Protein AF-A0A2R6NBA4-F1 (afdb_monomer)

Sequence (310 aa):
MGAVTQHDRGIEGDAGATDDGANPGVALDGVSVTFGGVTALDDVSIAVENGEFFTLVGPSGCGKTTTLRAIAGFETPAAGHVRIGGQRVDGVPPEERDVGIVFQNYALFPHMSVRENVAYGLRFRDPPGDATTEERVDELLSLVDMAGMGERTITLNGFSKAYAMTGWRLGYFAGPAELIEEAGKVHGHSVSCAVNFVQHAGVEALRNTDEAVAEMAAAFEQRRDMLIEELADRGVEVPAPEGAFYLMLPVAEDDQAWCETAIGEAHVATVPGSAFGTPGYARVSYANSTERLREALDRLDEHGLLDASA

Secondary structure (DSSP, 8-state):
--------------------S---SEEEEEEEEEETTEEEEEEEEEEE-TT-------STTSSHHHHHHHHHTSS--SEEEEEETTEE-TT--GGGTT-----SS----TTS-HHHHHHGGGGTSPPSTT--HHHHHHHHHHHTT-TT-TT---EEEESTTTTS-GGG--EEEE--HHHHHHHHHHHHHHSPPPPHHHHHHHHHHHHH-HHHHHHHHHHHHHHHHHHHHHHHHTT---PPPSSTTEEEEE--S-HHHHHHHHHHTS----EEGGGGT-TTEEEEE--S-HHHHHHHHHHHHHTT-S-TT-

Solvent-accessible surface area (backbone atoms only — not comparable to full-atom values): 18779 Å² total; per-residue (Å²): 140,84,88,83,88,80,86,89,83,85,79,90,71,86,88,81,78,83,93,76,86,88,54,39,35,35,33,34,46,42,28,19,31,68,56,99,86,44,75,48,36,77,60,40,65,50,75,40,50,74,93,60,90,82,85,89,83,77,65,90,84,68,23,58,69,57,53,54,29,37,71,45,38,79,37,79,60,80,36,57,43,43,25,49,70,62,40,76,48,76,91,46,53,40,91,76,63,84,61,91,81,83,65,95,72,78,82,74,56,87,92,45,34,52,42,50,52,65,40,50,67,54,78,82,40,79,53,81,80,92,50,49,67,65,58,50,39,51,51,54,29,45,74,70,78,38,62,92,42,37,69,70,35,78,49,76,53,60,39,36,71,72,69,69,34,58,90,61,67,51,65,52,73,48,57,44,68,71,57,53,53,54,49,47,58,53,40,70,75,73,48,82,74,75,56,70,72,49,52,53,50,50,55,48,51,77,75,75,32,68,68,60,36,50,54,50,51,52,54,45,49,55,47,49,53,49,50,52,50,58,33,44,78,62,72,36,81,62,78,82,67,94,57,88,56,55,44,62,43,75,48,43,77,57,17,57,62,49,34,50,45,32,38,72,72,43,66,37,86,55,41,37,16,58,84,74,77,42,66,23,16,32,42,39,73,58,86,65,56,71,68,60,51,50,53,44,52,52,31,32,49,77,67,59,68,50,53,93,83,106

pLDDT: mean 85.8, std 16.42, range [24.28, 98.06]

Structure (mmCIF, N/CA/C/O backbone):
data_AF-A0A2R6NBA4-F1
#
_entry.id   AF-A0A2R6NBA4-F1
#
loop_
_atom_site.group_PDB
_atom_site.id
_atom_site.type_symbol
_atom_site.label_atom_id
_atom_site.label_alt_id
_atom_site.label_comp_id
_atom_site.label_asym_id
_atom_site.label_entity_id
_atom_site.label_seq_id
_atom_site.pdbx_PDB_ins_code
_atom_site.Cartn_x
_atom_site.Cartn_y
_atom_site.Cartn_z
_atom_site.occupancy
_atom_site.B_iso_or_equiv
_atom_site.auth_seq_id
_atom_site.auth_comp_id
_atom_site.auth_asym_id
_atom_site.auth_atom_id
_atom_site.pdbx_PDB_model_num
ATOM 1 N N . MET A 1 1 ? -24.690 30.738 -18.322 1.00 31.44 1 MET A N 1
ATOM 2 C CA . MET A 1 1 ? -24.827 31.509 -19.576 1.00 31.44 1 MET A CA 1
ATOM 3 C C . MET A 1 1 ? -23.495 32.194 -19.835 1.00 31.44 1 MET A C 1
ATOM 5 O O . MET A 1 1 ? -23.065 32.960 -18.984 1.00 31.44 1 MET A O 1
ATOM 9 N N . GLY A 1 2 ? -22.821 31.833 -20.930 1.00 24.28 2 GLY A N 1
ATOM 10 C CA . GLY A 1 2 ? -21.480 32.311 -21.286 1.00 24.28 2 GLY A CA 1
ATOM 11 C C . GLY A 1 2 ? -20.549 31.158 -21.662 1.00 24.28 2 GLY A C 1
ATOM 12 O O . GLY A 1 2 ? -19.718 30.765 -20.852 1.00 24.28 2 GLY A O 1
ATOM 13 N N . ALA A 1 3 ? -20.729 30.592 -22.858 1.00 25.19 3 ALA A N 1
ATOM 14 C CA . ALA A 1 3 ? -19.752 29.698 -23.474 1.00 25.19 3 ALA A CA 1
ATOM 15 C C . ALA A 1 3 ? -18.734 30.561 -24.229 1.00 25.19 3 ALA A C 1
ATOM 17 O O . ALA A 1 3 ? -19.119 31.398 -25.046 1.00 25.19 3 ALA A O 1
ATOM 18 N N . VAL A 1 4 ? -17.451 30.390 -23.917 1.00 26.03 4 VAL A N 1
ATOM 19 C CA . VAL A 1 4 ? -16.339 30.966 -24.675 1.00 26.03 4 VAL A CA 1
ATOM 20 C C . VAL A 1 4 ? -15.747 29.826 -25.490 1.00 26.03 4 VAL A C 1
ATOM 22 O O . VAL A 1 4 ? -15.100 28.942 -24.939 1.00 26.03 4 VAL A O 1
ATOM 25 N N . THR A 1 5 ? -16.003 29.826 -26.793 1.00 30.03 5 THR A N 1
ATOM 26 C CA . THR A 1 5 ? -15.318 28.973 -27.764 1.00 30.03 5 THR A CA 1
ATOM 27 C C . THR A 1 5 ? -13.992 29.634 -28.118 1.00 30.03 5 THR A C 1
ATOM 29 O O . THR A 1 5 ? -13.965 30.709 -28.716 1.00 30.03 5 THR A O 1
ATOM 32 N N . GLN A 1 6 ? -12.881 29.010 -27.729 1.00 26.89 6 GLN A N 1
ATOM 33 C CA . GLN A 1 6 ? -11.553 29.400 -28.186 1.00 26.89 6 GLN A CA 1
ATOM 34 C C . GLN A 1 6 ? -11.040 28.326 -29.146 1.00 26.89 6 GLN A C 1
ATOM 36 O O . GLN A 1 6 ? -10.860 27.175 -28.762 1.00 26.89 6 GLN A O 1
ATOM 41 N N . HIS A 1 7 ? -10.855 28.717 -30.406 1.00 32.03 7 HIS A N 1
ATOM 42 C CA . HIS A 1 7 ? -10.217 27.899 -31.428 1.00 32.03 7 HIS A CA 1
ATOM 43 C C . HIS A 1 7 ? -8.688 27.910 -31.269 1.00 32.03 7 HIS A C 1
ATOM 45 O O . HIS A 1 7 ? -8.092 28.954 -30.997 1.00 32.03 7 HIS A O 1
ATOM 51 N N . ASP A 1 8 ? -8.120 26.746 -31.595 1.00 30.53 8 ASP A N 1
ATOM 52 C CA . ASP A 1 8 ? -6.856 26.520 -32.309 1.00 30.53 8 ASP A CA 1
ATOM 53 C C . ASP A 1 8 ? -5.609 26.124 -31.493 1.00 30.53 8 ASP A C 1
ATOM 55 O O . ASP A 1 8 ? -4.899 26.963 -30.935 1.00 30.53 8 ASP A O 1
ATOM 59 N N . ARG A 1 9 ? -5.334 24.809 -31.488 1.00 29.62 9 ARG A N 1
ATOM 60 C CA . ARG A 1 9 ? -4.046 24.177 -31.840 1.00 29.62 9 ARG A CA 1
ATOM 61 C C . ARG A 1 9 ? -4.309 22.696 -32.137 1.00 29.62 9 ARG A C 1
ATOM 63 O O . ARG A 1 9 ? -4.591 21.920 -31.228 1.00 29.62 9 ARG A O 1
ATOM 70 N N . GLY A 1 10 ? -4.294 22.354 -33.423 1.00 24.53 10 GLY A N 1
ATOM 71 C CA . GLY A 1 10 ? -4.659 21.041 -33.947 1.00 24.53 10 GLY A CA 1
ATOM 72 C C . GLY A 1 10 ? -3.699 19.914 -33.564 1.00 24.53 10 GLY A C 1
ATOM 73 O O . GLY A 1 10 ? -2.482 20.055 -33.651 1.00 24.53 10 GLY A O 1
ATOM 74 N N . ILE A 1 11 ? -4.286 18.776 -33.196 1.00 29.62 11 ILE A N 1
ATOM 75 C CA . ILE A 1 11 ? -3.762 17.453 -33.532 1.00 29.62 11 ILE A CA 1
ATOM 76 C C . ILE A 1 11 ? -4.460 17.115 -34.854 1.00 29.62 11 ILE A C 1
ATOM 78 O O . ILE A 1 11 ? -5.682 16.974 -34.877 1.00 29.62 11 ILE A O 1
ATOM 82 N N . GLU A 1 12 ? -3.725 17.104 -35.966 1.00 31.27 12 GLU A N 1
ATOM 83 C CA . GLU A 1 12 ? -4.278 16.756 -37.280 1.00 31.27 12 GLU A CA 1
ATOM 84 C C . GLU A 1 12 ? -4.618 15.258 -37.298 1.00 31.27 12 GLU A C 1
ATOM 86 O O . GLU A 1 12 ? -3.746 14.407 -37.455 1.00 31.27 12 GLU A O 1
ATOM 91 N N . GLY A 1 13 ? -5.894 14.938 -37.073 1.00 30.20 13 GLY A N 1
ATOM 92 C CA . GLY A 1 13 ? -6.457 13.611 -37.295 1.00 30.20 13 GLY A CA 1
ATOM 93 C C . GLY A 1 13 ? -6.846 13.437 -38.762 1.00 30.20 13 GLY A C 1
ATOM 94 O O . GLY A 1 13 ? -7.495 14.307 -39.341 1.00 30.20 13 GLY A O 1
ATOM 95 N N . ASP A 1 14 ? -6.427 12.314 -39.339 1.00 31.05 14 ASP A N 1
ATOM 96 C CA . ASP A 1 14 ? -6.707 11.877 -40.706 1.00 31.05 14 ASP A CA 1
ATOM 97 C C . ASP A 1 14 ? -8.212 11.956 -41.036 1.00 31.05 14 ASP A C 1
ATOM 99 O O . ASP A 1 14 ? -9.057 11.318 -40.402 1.00 31.05 14 ASP A O 1
ATOM 103 N N . ALA A 1 15 ? -8.552 12.801 -42.011 1.00 36.09 15 ALA A N 1
ATOM 104 C CA . ALA A 1 15 ? -9.918 13.075 -42.431 1.00 36.09 15 ALA A CA 1
ATOM 105 C C . ALA A 1 15 ? -10.351 12.051 -43.486 1.00 36.09 15 ALA A C 1
ATOM 107 O O . ALA A 1 15 ? -10.131 12.232 -44.685 1.00 36.09 15 ALA A O 1
ATOM 108 N N . GLY A 1 16 ? -11.009 10.989 -43.027 1.00 32.88 16 GLY A N 1
ATOM 109 C CA . GLY A 1 16 ? -11.505 9.922 -43.888 1.00 32.88 16 GLY A CA 1
ATOM 110 C C . GLY A 1 16 ? -12.764 9.236 -43.369 1.00 32.88 16 GLY A C 1
ATOM 111 O O . GLY A 1 16 ? -12.764 8.020 -43.231 1.00 32.88 16 GLY A O 1
ATOM 112 N N . ALA A 1 17 ? -13.847 9.972 -43.106 1.00 35.25 17 ALA A N 1
ATOM 113 C CA . ALA A 1 17 ? -15.188 9.383 -43.056 1.00 35.25 17 ALA A CA 1
ATOM 114 C C . ALA A 1 17 ? -16.258 10.430 -43.386 1.00 35.25 17 ALA A C 1
ATOM 116 O O . ALA A 1 17 ? -16.316 11.507 -42.799 1.00 35.25 17 ALA A O 1
ATOM 117 N N . THR A 1 18 ? -17.066 10.107 -44.386 1.00 37.03 18 THR A N 1
ATOM 118 C CA . THR A 1 18 ? -18.155 10.911 -44.933 1.00 37.03 18 THR A CA 1
ATOM 119 C C . THR A 1 18 ? -19.326 11.041 -43.961 1.00 37.03 18 THR A C 1
ATOM 121 O O . THR A 1 18 ? -19.739 10.063 -43.346 1.00 37.03 18 THR A O 1
ATOM 124 N N . ASP A 1 19 ? -19.856 12.261 -43.893 1.00 52.19 19 ASP A N 1
ATOM 125 C CA . ASP A 1 19 ? -21.110 12.676 -43.262 1.00 52.19 19 ASP A CA 1
ATOM 126 C C . ASP A 1 19 ? -22.309 11.852 -43.763 1.00 52.19 19 ASP A C 1
ATOM 128 O O . ASP A 1 19 ? -22.684 11.947 -44.931 1.00 52.19 19 ASP A O 1
ATOM 132 N N . ASP A 1 20 ? -22.902 11.065 -42.862 1.00 41.09 20 ASP A N 1
ATOM 133 C CA . ASP A 1 20 ? -24.225 10.458 -43.004 1.00 41.09 20 ASP A CA 1
ATOM 134 C C . ASP A 1 20 ? -25.020 10.711 -41.704 1.00 41.09 20 ASP A C 1
ATOM 136 O O . ASP A 1 20 ? -24.877 10.005 -40.709 1.00 41.09 20 ASP A O 1
ATOM 140 N N . GLY A 1 21 ? -25.891 11.725 -41.697 1.00 47.47 21 GLY A N 1
ATOM 141 C CA . GLY A 1 21 ? -27.127 11.700 -40.900 1.00 47.47 21 GLY A CA 1
ATOM 142 C C . GLY A 1 21 ? -27.005 11.641 -39.368 1.00 47.47 21 GLY A C 1
ATOM 143 O O . GLY A 1 21 ? -27.691 10.842 -38.738 1.00 47.47 21 GLY A O 1
ATOM 144 N N . ALA A 1 22 ? -26.186 12.527 -38.795 1.00 62.50 22 ALA A N 1
ATOM 145 C CA . ALA A 1 22 ? -26.391 13.277 -37.543 1.00 62.50 22 ALA A CA 1
ATOM 146 C C . ALA A 1 22 ? -27.040 12.560 -36.337 1.00 62.50 22 ALA A C 1
ATOM 148 O O . ALA A 1 22 ? -28.137 12.919 -35.905 1.00 62.50 22 ALA A O 1
ATOM 149 N N . ASN A 1 23 ? -26.327 11.614 -35.723 1.00 69.94 23 ASN A N 1
ATOM 150 C CA . ASN A 1 23 ? -26.511 11.355 -34.295 1.00 69.94 23 ASN A CA 1
ATOM 151 C C . ASN A 1 23 ? -25.314 11.929 -33.525 1.00 69.94 23 ASN A C 1
ATOM 153 O O . ASN A 1 23 ? -24.175 11.672 -33.934 1.00 69.94 23 ASN A O 1
ATOM 157 N N . PRO A 1 24 ? -25.545 12.655 -32.416 1.00 80.56 24 PRO A N 1
ATOM 158 C CA . PRO A 1 24 ? -24.459 13.133 -31.572 1.00 80.56 24 PRO A CA 1
ATOM 159 C C . PRO A 1 24 ? -23.635 11.947 -31.061 1.00 80.56 24 PRO A C 1
ATOM 161 O O . PRO A 1 24 ? -24.166 10.853 -30.823 1.00 80.56 24 PRO A O 1
ATOM 164 N N . GLY A 1 25 ? -22.332 12.171 -30.887 1.00 88.81 25 GLY A N 1
ATOM 165 C CA . GLY A 1 25 ? -21.412 11.169 -30.352 1.00 88.81 25 GLY A CA 1
ATOM 166 C C . GLY A 1 25 ? -21.836 10.711 -28.957 1.00 88.81 25 GLY A C 1
ATOM 167 O O . GLY A 1 25 ? -21.819 9.515 -28.673 1.00 88.81 25 GLY A O 1
ATOM 168 N N . VAL A 1 26 ? -22.318 11.638 -28.122 1.00 93.12 26 VAL A N 1
ATOM 169 C CA . VAL A 1 26 ? -22.944 11.346 -26.824 1.00 93.12 26 VAL A CA 1
ATOM 170 C C . VAL A 1 26 ? -24.196 12.201 -26.645 1.00 93.12 26 VAL A C 1
ATOM 172 O O . VAL A 1 26 ? -24.161 13.404 -26.890 1.00 93.12 26 VAL A O 1
ATOM 175 N N . ALA A 1 27 ? -25.292 11.614 -26.163 1.00 94.19 27 ALA A N 1
ATOM 176 C CA . ALA A 1 27 ? -26.470 12.363 -25.731 1.00 94.19 27 ALA A CA 1
ATOM 177 C C . ALA A 1 27 ? -27.044 11.857 -24.403 1.00 94.19 27 ALA A C 1
ATOM 179 O O . ALA A 1 27 ? -27.131 10.657 -24.148 1.00 94.19 27 ALA A O 1
ATOM 180 N N . LEU A 1 28 ? -27.458 12.801 -23.569 1.00 94.75 28 LEU A N 1
ATOM 181 C CA . LEU A 1 28 ? -28.281 12.609 -22.383 1.00 94.75 28 LEU A CA 1
ATOM 182 C C . LEU A 1 28 ? -29.678 13.133 -22.731 1.00 94.75 28 LEU A C 1
ATOM 184 O O . LEU A 1 28 ? -29.805 14.286 -23.136 1.00 94.75 28 LEU A O 1
ATOM 188 N N . ASP A 1 29 ? -30.702 12.298 -22.575 1.00 94.69 29 ASP A N 1
ATOM 189 C CA . ASP A 1 29 ? -32.108 12.628 -22.822 1.00 94.69 29 ASP A CA 1
ATOM 190 C C . ASP A 1 29 ? -32.863 12.615 -21.479 1.00 94.69 29 ASP A C 1
ATOM 192 O O . ASP A 1 29 ? -33.304 11.554 -21.031 1.00 94.69 29 ASP A O 1
ATOM 196 N N . GLY A 1 30 ? -32.991 13.772 -20.823 1.00 93.56 30 GLY A N 1
ATOM 197 C CA . GLY A 1 30 ? -33.745 13.945 -19.572 1.00 93.56 30 GLY A CA 1
ATOM 198 C C . GLY A 1 30 ? -33.235 13.109 -18.395 1.00 93.56 30 GLY A C 1
ATOM 199 O O . GLY A 1 30 ? -34.018 12.506 -17.662 1.00 93.56 30 GLY A O 1
ATOM 200 N N . VAL A 1 31 ? -31.912 12.999 -18.251 1.00 95.25 31 VAL A N 1
ATOM 201 C CA . VAL A 1 31 ? -31.279 12.095 -17.284 1.00 95.25 31 VAL A CA 1
ATOM 202 C C . VAL A 1 31 ? -31.351 12.640 -15.861 1.00 95.25 31 VAL A C 1
ATOM 204 O O . VAL A 1 31 ? -30.810 13.707 -15.562 1.00 95.25 31 VAL A O 1
ATOM 207 N N . SER A 1 32 ? -31.940 11.842 -14.968 1.00 94.38 32 SER A N 1
ATOM 208 C CA . SER A 1 32 ? -31.984 12.099 -13.526 1.00 94.38 32 SER A CA 1
ATOM 209 C C . SER A 1 32 ? -31.293 10.983 -12.747 1.00 94.38 32 SER A C 1
ATOM 211 O O . SER A 1 32 ? -31.511 9.801 -13.009 1.00 94.38 32 SER A O 1
ATOM 213 N N . VAL A 1 33 ? -30.479 11.347 -11.756 1.00 92.69 33 VAL A N 1
ATOM 214 C CA . VAL A 1 33 ? -29.734 10.414 -10.893 1.00 92.69 33 VAL A CA 1
ATOM 215 C C . VAL A 1 33 ? -29.920 10.829 -9.439 1.00 92.69 33 VAL A C 1
ATOM 217 O O . VAL A 1 33 ? -29.703 11.991 -9.088 1.00 92.69 33 VAL A O 1
ATOM 220 N N . THR A 1 34 ? -30.294 9.876 -8.585 1.00 90.06 34 THR A N 1
ATOM 221 C CA . THR A 1 34 ? -30.585 10.101 -7.162 1.00 90.06 34 THR A CA 1
ATOM 222 C C . THR A 1 34 ? -29.809 9.133 -6.276 1.00 90.06 34 THR A C 1
ATOM 224 O O . THR A 1 34 ? -29.820 7.932 -6.532 1.00 90.06 34 THR A O 1
ATOM 227 N N . PHE A 1 35 ? -29.232 9.629 -5.183 1.00 87.12 35 PHE A N 1
ATOM 228 C CA . PHE A 1 35 ? -28.526 8.835 -4.175 1.00 87.12 35 PHE A CA 1
ATOM 229 C C . PHE A 1 35 ? -29.190 9.011 -2.816 1.00 87.12 35 PHE A C 1
ATOM 231 O O . PHE A 1 35 ? -29.226 10.125 -2.301 1.00 87.12 35 PHE A O 1
ATOM 238 N N . GLY A 1 36 ? -29.733 7.941 -2.227 1.00 82.25 36 GLY A N 1
ATOM 239 C CA . GLY A 1 36 ? -30.298 7.999 -0.870 1.00 82.25 36 GLY A CA 1
ATOM 240 C C . GLY A 1 36 ? -31.337 9.115 -0.660 1.00 82.25 36 GLY A C 1
ATOM 241 O O . GLY A 1 36 ? -31.402 9.693 0.418 1.00 82.25 36 GLY A O 1
ATOM 242 N N . GLY A 1 37 ? -32.107 9.461 -1.700 1.00 81.12 37 GLY A N 1
ATOM 243 C CA . GLY A 1 37 ? -33.089 10.555 -1.677 1.00 81.12 37 GLY A CA 1
ATOM 244 C C . GLY A 1 37 ? -32.556 11.943 -2.064 1.00 81.12 37 GLY A C 1
ATOM 245 O O . GLY A 1 37 ? -33.346 12.875 -2.182 1.00 81.12 37 GLY A O 1
ATOM 246 N N . VAL A 1 38 ? -31.253 12.096 -2.309 1.00 85.62 38 VAL A N 1
ATOM 247 C CA . VAL A 1 38 ? -30.643 13.331 -2.826 1.00 85.62 38 VAL A CA 1
ATOM 248 C C . VAL A 1 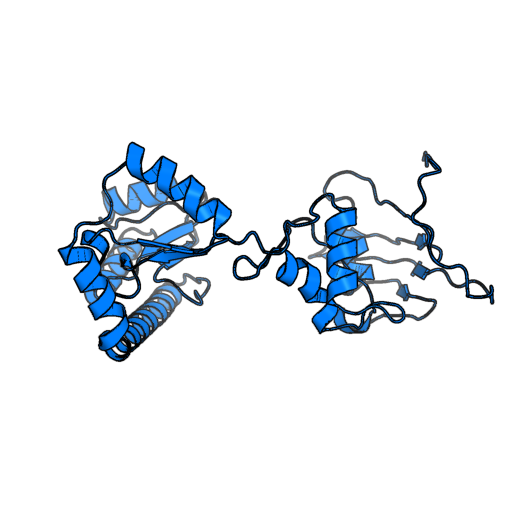38 ? -30.551 13.264 -4.348 1.00 85.62 38 VAL A C 1
ATOM 250 O O . VAL A 1 38 ? -29.915 12.365 -4.897 1.00 85.62 38 VAL A O 1
ATOM 253 N N . THR A 1 39 ? -31.150 14.231 -5.040 1.00 88.81 39 THR A N 1
ATOM 254 C CA . THR A 1 39 ? -31.053 14.355 -6.501 1.00 88.81 39 THR A CA 1
ATOM 255 C C . THR A 1 39 ? -29.715 14.975 -6.896 1.00 88.81 39 THR A C 1
ATOM 257 O O . THR A 1 39 ? -29.460 16.144 -6.619 1.00 88.81 39 THR A O 1
ATOM 260 N N . ALA A 1 40 ? -28.854 14.184 -7.535 1.00 89.56 40 ALA A N 1
ATOM 261 C CA . ALA A 1 40 ? -27.546 14.619 -8.023 1.00 89.56 40 ALA A CA 1
ATOM 262 C C . ALA A 1 40 ? -27.589 15.127 -9.471 1.00 89.56 40 ALA A C 1
ATOM 264 O O . ALA A 1 40 ? -26.811 16.012 -9.821 1.00 89.56 40 ALA A O 1
ATOM 265 N N . LEU A 1 41 ? -28.493 14.584 -10.293 1.00 92.19 41 LEU A N 1
ATOM 266 C CA . LEU A 1 41 ? -28.860 15.103 -11.614 1.00 92.19 41 LEU A CA 1
ATOM 267 C C . LEU A 1 41 ? -30.382 15.166 -11.706 1.00 92.19 41 LEU A C 1
ATOM 269 O O . LEU A 1 41 ? -31.043 14.209 -11.303 1.00 92.19 41 LEU A O 1
ATOM 273 N N . ASP A 1 42 ? -30.909 16.263 -12.242 1.00 93.25 42 ASP A N 1
ATOM 274 C CA . ASP A 1 42 ? -32.343 16.497 -12.415 1.00 93.25 42 ASP A CA 1
ATOM 275 C C . ASP A 1 42 ? -32.618 16.918 -13.863 1.00 93.25 42 ASP A C 1
ATOM 277 O O . ASP A 1 42 ? -32.210 18.005 -14.271 1.00 93.25 42 ASP A O 1
ATOM 281 N N . ASP A 1 43 ? -33.243 16.027 -14.637 1.00 94.31 43 ASP A N 1
ATOM 282 C CA . ASP A 1 43 ? -33.691 16.240 -16.022 1.00 94.31 43 ASP A CA 1
ATOM 283 C C . ASP A 1 43 ? -32.608 16.823 -16.951 1.00 94.31 43 ASP A C 1
ATOM 285 O O . ASP A 1 43 ? -32.798 17.799 -17.683 1.00 94.31 43 ASP A O 1
ATOM 289 N N . 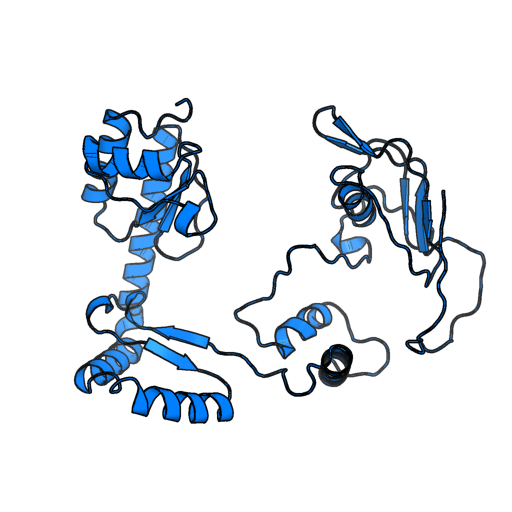VAL A 1 44 ? -31.410 16.237 -16.911 1.00 93.50 44 VAL A N 1
ATOM 290 C CA . VAL A 1 44 ? -30.265 16.738 -17.676 1.00 93.50 44 VAL A CA 1
ATOM 291 C C . VAL A 1 44 ? -30.338 16.250 -19.118 1.00 93.50 44 VAL A C 1
ATOM 293 O O . VAL A 1 44 ? -30.234 15.052 -19.380 1.00 93.50 44 VAL A O 1
ATOM 296 N N . SER A 1 45 ? -30.445 17.197 -20.054 1.00 94.12 45 SER A N 1
ATOM 297 C CA . SER A 1 45 ? -30.376 16.931 -21.493 1.00 94.12 45 SER A CA 1
ATOM 298 C C . SER A 1 45 ? -29.197 17.656 -22.141 1.00 94.12 45 SER A C 1
ATOM 300 O O . SER A 1 45 ? -29.109 18.882 -22.074 1.00 94.12 45 SER A O 1
ATOM 302 N N . ILE A 1 46 ? -28.276 16.905 -22.743 1.00 92.69 46 ILE A N 1
ATOM 303 C CA . ILE A 1 46 ? -27.047 17.418 -23.373 1.00 92.69 46 ILE A CA 1
ATOM 304 C C . ILE A 1 46 ? -26.761 16.567 -24.609 1.00 92.69 46 ILE A C 1
ATOM 306 O O . ILE A 1 46 ? -26.882 15.351 -24.536 1.00 92.69 46 ILE A O 1
ATOM 310 N N . ALA A 1 47 ? -26.336 17.185 -25.707 1.00 93.25 47 ALA A N 1
ATOM 311 C CA . ALA A 1 47 ? -25.796 16.496 -26.875 1.00 93.25 47 ALA A CA 1
ATOM 312 C C . ALA A 1 47 ? -24.373 17.002 -27.131 1.00 93.25 47 ALA A C 1
ATOM 314 O O . ALA A 1 47 ? -24.138 18.208 -27.069 1.00 93.25 47 ALA A O 1
ATOM 315 N N . VAL A 1 48 ? -23.447 16.074 -27.363 1.00 92.75 48 VAL A N 1
ATOM 316 C CA . VAL A 1 48 ? -22.050 16.331 -27.722 1.00 92.75 48 VAL A CA 1
ATOM 317 C C . VAL A 1 48 ? -21.805 15.685 -29.076 1.00 92.75 48 VAL A C 1
ATOM 319 O O . VAL A 1 48 ? -21.991 14.474 -29.235 1.00 92.75 48 VAL A O 1
ATOM 322 N N . GLU A 1 49 ? -21.422 16.493 -30.054 1.00 91.88 49 GLU A N 1
ATOM 323 C CA . GLU A 1 49 ? -21.206 16.049 -31.427 1.00 91.88 49 GLU A CA 1
ATOM 324 C C . GLU A 1 49 ? -19.924 15.214 -31.561 1.00 91.88 49 GLU A C 1
ATOM 326 O O . GLU A 1 49 ? -19.017 15.251 -30.725 1.00 91.88 49 GLU A O 1
ATOM 331 N N . ASN A 1 50 ? -19.831 14.425 -32.633 1.00 86.12 50 ASN A N 1
ATOM 332 C CA . ASN A 1 50 ? -18.623 13.642 -32.900 1.00 86.12 50 ASN A CA 1
ATOM 333 C C . ASN A 1 50 ? -17.407 14.564 -33.093 1.00 86.12 50 ASN A C 1
ATOM 335 O O . ASN A 1 50 ? -17.446 15.504 -33.884 1.00 86.12 50 ASN A O 1
ATOM 339 N N . GLY A 1 51 ? -16.323 14.282 -32.366 1.00 83.69 51 GLY A N 1
ATOM 340 C CA . GLY A 1 51 ? -15.104 15.098 -32.377 1.00 83.69 51 GLY A CA 1
ATOM 341 C C . GLY A 1 51 ? -15.203 16.414 -31.596 1.00 83.69 51 GLY A C 1
ATOM 342 O O . GLY A 1 51 ? -14.246 17.188 -31.594 1.00 83.69 51 GLY A O 1
ATOM 343 N N . GLU A 1 52 ? -16.323 16.684 -30.921 1.00 88.25 52 GLU A N 1
ATOM 344 C CA . GLU A 1 52 ? -16.485 17.893 -30.119 1.00 88.25 52 GLU A CA 1
ATOM 345 C C . GLU A 1 52 ? -15.713 17.800 -28.796 1.00 88.25 52 GLU A C 1
ATOM 347 O O . GLU A 1 52 ? -15.820 16.833 -28.037 1.00 88.25 52 GLU A O 1
ATOM 352 N N . PHE A 1 53 ? -14.959 18.855 -28.483 1.00 85.94 53 PHE A N 1
ATOM 353 C CA . PHE A 1 53 ? -14.365 19.033 -27.165 1.00 85.94 53 PHE A CA 1
ATOM 354 C C . PHE A 1 53 ? -15.338 19.788 -26.254 1.00 85.94 53 PHE A C 1
ATOM 356 O O . PHE A 1 53 ? -15.568 20.986 -26.427 1.00 85.94 53 PHE A O 1
ATOM 363 N N . PHE A 1 54 ? -15.880 19.097 -25.252 1.00 87.62 54 PHE A N 1
ATOM 364 C CA . PHE A 1 54 ? -16.881 19.637 -24.334 1.00 87.62 54 PHE A CA 1
ATOM 365 C C . PHE A 1 54 ? -16.376 19.646 -22.886 1.00 87.62 54 PHE A C 1
ATOM 367 O O . PHE A 1 54 ? -15.748 18.697 -22.423 1.00 87.62 54 PHE A O 1
ATOM 374 N N . THR A 1 55 ? -16.657 20.718 -22.137 1.00 87.00 55 THR A N 1
ATOM 375 C CA . THR A 1 55 ? -16.240 20.854 -20.729 1.00 87.00 55 THR A CA 1
ATOM 376 C C . THR A 1 55 ? -17.432 21.094 -19.804 1.00 87.00 55 THR A C 1
ATOM 378 O O . THR A 1 55 ? -18.216 22.018 -20.009 1.00 87.00 55 THR A O 1
ATOM 381 N N . LEU A 1 56 ? -17.517 20.320 -18.718 1.00 86.56 56 LEU A N 1
ATOM 382 C CA . LEU A 1 56 ? -18.466 20.538 -17.621 1.00 86.56 56 LEU A CA 1
ATOM 383 C C . LEU A 1 56 ? -17.815 21.363 -16.502 1.00 86.56 56 LEU A C 1
ATOM 385 O O . LEU A 1 56 ? -16.914 20.885 -15.812 1.00 86.56 56 LEU A O 1
ATOM 389 N N . VAL A 1 57 ? -18.299 22.587 -16.275 1.00 86.00 57 VAL A N 1
ATOM 390 C CA . VAL A 1 57 ? -17.790 23.494 -15.229 1.00 86.00 57 VAL A CA 1
ATOM 391 C C . VAL A 1 57 ? -18.883 23.805 -14.210 1.00 86.00 57 VAL A C 1
ATOM 393 O O . VAL A 1 57 ? -20.008 24.134 -14.569 1.00 86.00 57 VAL A O 1
ATOM 396 N N . GLY A 1 58 ? -18.542 23.750 -12.923 1.00 83.75 58 GLY A N 1
ATOM 397 C CA . GLY A 1 58 ? -19.429 24.176 -11.841 1.00 83.75 58 GLY A CA 1
ATOM 398 C C . GLY A 1 58 ? -18.861 23.870 -10.449 1.00 83.75 58 GLY A C 1
ATOM 399 O O . GLY A 1 58 ? -17.847 23.170 -10.355 1.00 83.75 58 GLY A O 1
ATOM 400 N N . PRO A 1 59 ? -19.492 24.364 -9.366 1.00 80.69 59 PRO A N 1
ATOM 401 C CA . PRO A 1 59 ? -19.058 24.139 -7.982 1.00 80.69 59 PRO A CA 1
ATOM 402 C C . PRO A 1 59 ? -18.975 22.654 -7.600 1.00 80.69 59 PRO A C 1
ATOM 404 O O . PRO A 1 59 ? -19.523 21.788 -8.286 1.00 80.69 59 PRO A O 1
ATOM 407 N N . SER A 1 60 ? -18.302 22.325 -6.495 1.00 79.94 60 SER A N 1
ATOM 408 C CA . SER A 1 60 ? -18.367 20.957 -5.960 1.00 79.94 60 SER A CA 1
ATOM 409 C C . SER A 1 60 ? -19.826 20.557 -5.691 1.00 79.94 60 SER A C 1
ATOM 411 O O . SER A 1 60 ? -20.635 21.397 -5.305 1.00 79.94 60 SER A O 1
ATOM 413 N N . GLY A 1 61 ? -20.177 19.299 -5.966 1.00 80.31 61 GLY A N 1
ATOM 414 C CA . GLY A 1 61 ? -21.544 18.788 -5.799 1.00 80.31 61 GLY A CA 1
ATOM 415 C C . GLY A 1 61 ? -22.538 19.124 -6.919 1.00 80.31 61 GLY A C 1
ATOM 416 O O . GLY A 1 61 ? -23.652 18.622 -6.891 1.00 80.31 61 GLY A O 1
ATOM 417 N N . CYS A 1 62 ? -22.166 19.891 -7.951 1.00 83.31 62 CYS A N 1
ATOM 418 C CA . CYS A 1 62 ? -23.093 20.261 -9.036 1.00 83.31 62 CYS A CA 1
ATOM 419 C C . CYS A 1 62 ? -23.345 19.156 -10.091 1.00 83.31 62 CYS A C 1
ATOM 421 O O . CYS A 1 62 ? -23.676 19.462 -11.233 1.00 83.31 62 CYS A O 1
ATOM 423 N N . GLY A 1 63 ? -23.089 17.888 -9.763 1.00 86.62 63 GLY A N 1
ATOM 424 C CA . GLY A 1 63 ? -23.399 16.753 -10.641 1.00 86.62 63 GLY A CA 1
ATOM 425 C C . GLY A 1 63 ? -22.359 16.385 -11.709 1.00 86.62 63 GLY A C 1
ATOM 426 O O . GLY A 1 63 ? -22.523 15.354 -12.336 1.00 86.62 63 GLY A O 1
ATOM 427 N N . LYS A 1 64 ? -21.247 17.119 -11.895 1.00 91.19 64 LYS A N 1
ATOM 428 C CA . LYS A 1 64 ? -20.241 16.832 -12.959 1.00 91.19 64 LYS A CA 1
ATOM 429 C C . LYS A 1 64 ? -19.774 15.374 -13.007 1.00 91.19 64 LYS A C 1
ATOM 431 O O . LYS A 1 64 ? -19.847 14.723 -14.043 1.00 91.19 64 LYS A O 1
ATOM 436 N N . THR A 1 65 ? -19.283 14.872 -11.873 1.00 88.00 65 THR A N 1
ATOM 437 C CA . THR A 1 65 ? -18.798 13.492 -11.758 1.00 88.00 65 THR A CA 1
ATOM 438 C C . THR A 1 65 ? -19.938 12.509 -11.985 1.00 88.00 65 THR A C 1
ATOM 440 O O . THR A 1 65 ? -19.749 11.511 -12.668 1.00 88.00 65 THR A O 1
ATOM 443 N N . THR A 1 66 ? -21.132 12.817 -11.477 1.00 90.50 66 THR A N 1
ATOM 444 C CA . THR A 1 66 ? -22.340 12.017 -11.694 1.00 90.50 66 THR A CA 1
ATOM 445 C C . THR A 1 66 ? -22.718 11.957 -13.173 1.00 90.50 66 THR A C 1
ATOM 447 O O . THR A 1 66 ? -23.025 10.879 -13.665 1.00 90.50 66 THR A O 1
ATOM 450 N N . THR A 1 67 ? -22.627 13.066 -13.914 1.00 91.19 67 THR A N 1
ATOM 451 C CA . THR A 1 67 ? -22.875 13.109 -15.363 1.00 91.19 67 THR A CA 1
ATOM 452 C C . THR A 1 67 ? -21.883 12.229 -16.114 1.00 91.19 67 THR A C 1
ATOM 454 O O . THR A 1 67 ? -22.298 11.377 -16.895 1.00 91.19 67 THR A O 1
ATOM 457 N N . LEU A 1 68 ? -20.581 12.378 -15.844 1.00 91.00 68 LEU A N 1
ATOM 458 C CA . LEU A 1 68 ? -19.545 11.564 -16.492 1.00 91.00 68 LEU A CA 1
ATOM 459 C C . LEU A 1 68 ? -19.710 10.073 -16.178 1.00 91.00 68 LEU A C 1
ATOM 461 O O . LEU A 1 68 ? -19.598 9.234 -17.069 1.00 91.00 68 LEU A O 1
ATOM 465 N N . ARG A 1 69 ? -20.025 9.734 -14.925 1.00 90.38 69 ARG A N 1
ATOM 466 C CA . ARG A 1 69 ? -20.256 8.347 -14.516 1.00 90.38 69 ARG A CA 1
ATOM 467 C C . ARG A 1 69 ? -21.541 7.756 -15.096 1.00 90.38 69 ARG A C 1
ATOM 469 O O . ARG A 1 69 ? -21.540 6.575 -15.420 1.00 90.38 69 ARG A O 1
ATOM 476 N N . ALA A 1 70 ? -22.602 8.544 -15.262 1.00 91.06 70 ALA A N 1
ATOM 477 C CA . ALA A 1 70 ? -23.832 8.095 -15.915 1.00 91.06 70 ALA A CA 1
ATOM 478 C C . ALA A 1 70 ? -23.596 7.767 -17.398 1.00 91.06 70 ALA A C 1
ATOM 480 O O . ALA A 1 70 ? -24.054 6.729 -17.878 1.00 91.06 70 ALA A O 1
ATOM 481 N N . ILE A 1 71 ? -22.816 8.600 -18.103 1.00 92.00 71 ILE A N 1
ATOM 482 C CA . ILE A 1 71 ? -22.389 8.333 -19.488 1.00 92.00 71 ILE A CA 1
ATOM 483 C C . ILE A 1 71 ? -21.594 7.021 -19.547 1.00 92.00 71 ILE A C 1
ATOM 485 O O . ILE A 1 71 ? -21.947 6.112 -20.298 1.00 92.00 71 ILE A O 1
ATOM 489 N N . ALA A 1 72 ? -20.580 6.889 -18.688 1.00 89.88 72 ALA A N 1
ATOM 490 C CA . ALA A 1 72 ? -19.707 5.718 -18.628 1.00 89.88 72 ALA A CA 1
ATOM 491 C C . ALA A 1 72 ? -20.371 4.452 -18.045 1.00 89.88 72 ALA A C 1
ATOM 493 O O . ALA A 1 72 ? -19.772 3.387 -18.086 1.00 89.88 72 ALA A O 1
ATOM 494 N N . GLY A 1 73 ? -21.596 4.536 -17.516 1.00 88.69 73 GLY A N 1
ATOM 495 C CA . GLY A 1 73 ? -22.350 3.387 -16.996 1.00 88.69 73 GLY A CA 1
ATOM 496 C C . GLY A 1 73 ? -22.059 2.990 -15.553 1.00 88.69 73 GLY A C 1
ATOM 497 O O . GLY A 1 73 ? -22.582 1.982 -15.092 1.00 88.69 73 GLY A O 1
ATOM 498 N N . PHE A 1 74 ? -21.267 3.778 -14.825 1.00 88.75 74 PHE A N 1
ATOM 499 C CA . PHE A 1 74 ? -21.007 3.563 -13.397 1.00 88.75 74 PHE A CA 1
ATOM 500 C C . PHE A 1 74 ? -22.163 4.024 -12.505 1.00 88.75 74 PHE A C 1
ATOM 502 O O . PHE A 1 74 ? -22.260 3.583 -11.367 1.00 88.75 74 PHE A O 1
ATOM 509 N N . GLU A 1 75 ? -23.033 4.899 -13.013 1.00 90.12 75 GLU A N 1
ATOM 510 C CA . GLU A 1 75 ? -24.279 5.281 -12.347 1.00 90.12 75 GLU A CA 1
ATOM 511 C C . GLU A 1 75 ? -25.458 4.952 -13.257 1.00 90.12 75 GLU A C 1
ATOM 513 O O . GLU A 1 75 ? -25.441 5.273 -14.447 1.00 90.12 75 GLU A O 1
ATOM 518 N N . THR A 1 76 ? -26.496 4.334 -12.696 1.00 88.69 76 THR A N 1
ATOM 519 C CA . THR A 1 76 ? -27.730 4.039 -13.433 1.00 88.69 76 THR A CA 1
ATOM 520 C C . THR A 1 76 ? -28.723 5.189 -13.249 1.00 88.69 76 THR A C 1
ATOM 522 O O . THR A 1 76 ? -29.120 5.457 -12.112 1.00 88.69 76 THR A O 1
ATOM 525 N N . PRO A 1 77 ? -29.145 5.876 -14.327 1.00 90.50 77 PRO A N 1
ATOM 526 C CA . PRO A 1 77 ? -30.198 6.882 -14.249 1.00 90.50 77 PRO A CA 1
ATOM 527 C C . PRO A 1 77 ? -31.500 6.322 -13.672 1.00 90.50 77 PRO A C 1
ATOM 529 O O . PRO A 1 77 ? -31.944 5.240 -14.049 1.00 90.50 77 PRO A O 1
ATOM 532 N N . ALA A 1 78 ? -32.140 7.084 -12.788 1.00 90.38 78 ALA A N 1
ATOM 533 C CA . ALA A 1 78 ? -33.486 6.794 -12.297 1.00 90.38 78 ALA A CA 1
ATOM 534 C C . ALA A 1 78 ? -34.564 7.158 -13.336 1.00 90.38 78 ALA A C 1
ATOM 536 O O . ALA A 1 78 ? -35.658 6.596 -13.327 1.00 90.38 78 ALA A O 1
ATOM 537 N N . ALA A 1 79 ? -34.254 8.105 -14.223 1.00 92.12 79 ALA A N 1
ATOM 538 C CA . ALA A 1 79 ? -35.075 8.511 -15.355 1.00 92.12 79 ALA A CA 1
ATOM 539 C C . ALA A 1 79 ? -34.186 9.033 -16.493 1.00 92.12 79 ALA A C 1
ATOM 541 O O . ALA A 1 79 ? -33.026 9.383 -16.262 1.00 92.12 79 ALA A O 1
ATOM 542 N N . GLY A 1 80 ? -34.750 9.100 -17.699 1.00 93.31 80 GLY A N 1
ATOM 543 C CA . GLY A 1 80 ? -34.040 9.525 -18.904 1.00 93.31 80 GLY A CA 1
ATOM 544 C C . GLY A 1 80 ? -33.160 8.439 -19.510 1.00 93.31 80 GLY A C 1
ATOM 545 O O . GLY A 1 80 ? -33.172 7.292 -19.061 1.00 93.31 80 GLY A O 1
ATOM 546 N N . HIS A 1 81 ? -32.424 8.801 -20.560 1.00 93.81 81 HIS A N 1
ATOM 547 C CA . HIS A 1 81 ? -31.626 7.858 -21.344 1.00 93.81 81 HIS A CA 1
ATOM 548 C C . HIS A 1 81 ? -30.254 8.401 -21.713 1.00 93.81 81 HIS A C 1
ATOM 550 O O . HIS A 1 81 ? -30.094 9.589 -21.987 1.00 93.81 81 HIS A O 1
ATOM 556 N N . VAL A 1 82 ? -29.277 7.499 -21.779 1.00 94.12 82 VAL A N 1
ATOM 557 C CA . VAL A 1 82 ? -27.943 7.786 -22.319 1.00 94.12 82 VAL A CA 1
ATOM 558 C C . VAL A 1 82 ? -27.828 7.159 -23.703 1.00 94.12 82 VAL A C 1
ATOM 560 O O . VAL A 1 82 ? -28.181 5.991 -23.901 1.00 94.12 82 VAL A O 1
ATOM 563 N N . ARG A 1 83 ? -27.305 7.924 -24.659 1.00 93.62 83 ARG A N 1
ATOM 564 C CA . ARG A 1 83 ? -26.972 7.458 -26.003 1.00 93.62 83 ARG A CA 1
ATOM 565 C C . ARG A 1 83 ? -25.512 7.708 -26.332 1.00 93.62 83 ARG A C 1
ATOM 567 O O . ARG A 1 83 ? -24.987 8.773 -26.019 1.00 93.62 83 ARG A O 1
ATOM 574 N N . ILE A 1 84 ? -24.897 6.750 -27.012 1.00 91.81 84 ILE A N 1
ATOM 575 C CA . ILE A 1 84 ? -23.528 6.831 -27.527 1.00 91.81 84 ILE A CA 1
ATOM 576 C C . ILE A 1 84 ? -23.573 6.398 -28.991 1.00 91.81 84 ILE A C 1
ATOM 578 O O . ILE A 1 84 ? -24.169 5.368 -29.309 1.00 91.81 84 ILE A O 1
ATOM 582 N N . GLY A 1 85 ? -23.049 7.221 -29.902 1.00 88.00 85 GLY A N 1
ATOM 583 C CA . GLY A 1 85 ? -23.149 6.977 -31.347 1.00 88.00 85 GLY A CA 1
ATOM 584 C C . GLY A 1 85 ? -24.596 6.785 -31.828 1.00 88.00 85 GLY A C 1
ATOM 585 O O . GLY A 1 85 ? -24.875 5.954 -32.689 1.00 88.00 85 GLY A O 1
ATOM 586 N N . GLY A 1 86 ? -25.552 7.482 -31.202 1.00 85.94 86 GLY A N 1
ATOM 587 C CA . GLY A 1 86 ? -26.994 7.340 -31.453 1.00 85.94 86 GLY A CA 1
ATOM 588 C C . GLY A 1 86 ? -27.676 6.110 -30.834 1.00 85.94 86 GLY A C 1
ATOM 589 O O . GLY A 1 86 ? -28.912 6.076 -30.754 1.00 85.94 86 GLY A O 1
ATOM 590 N N . GLN A 1 87 ? -26.922 5.126 -30.340 1.00 89.62 87 GLN A N 1
ATOM 591 C CA . GLN A 1 87 ? -27.458 3.916 -29.713 1.00 89.62 87 GLN A CA 1
ATOM 592 C C . GLN A 1 87 ? -27.750 4.144 -28.234 1.00 89.62 87 GLN A C 1
ATOM 594 O O . GLN A 1 87 ? -26.950 4.746 -27.527 1.00 89.62 87 GLN A O 1
ATOM 599 N N . ARG A 1 88 ? -28.893 3.649 -27.751 1.00 92.19 88 ARG A N 1
ATOM 600 C CA . ARG A 1 88 ? -29.202 3.660 -26.316 1.00 92.19 88 ARG A CA 1
ATOM 601 C C . ARG A 1 88 ? -28.336 2.640 -25.594 1.00 92.19 88 ARG A C 1
ATOM 603 O O . ARG A 1 88 ? -28.293 1.487 -26.009 1.00 92.19 88 ARG A O 1
ATOM 610 N N . VAL A 1 89 ? -27.713 3.069 -24.502 1.00 91.94 89 VAL A N 1
ATOM 611 C CA . VAL A 1 89 ? -26.809 2.237 -23.690 1.00 91.94 89 VAL A CA 1
ATOM 612 C C . VAL A 1 89 ? -27.359 1.973 -22.285 1.00 91.94 89 VAL A C 1
ATOM 614 O O . VAL A 1 89 ? -26.620 1.639 -21.362 1.00 91.94 89 VAL A O 1
ATOM 617 N N . ASP A 1 90 ? -28.674 2.119 -22.103 1.00 86.38 90 ASP A N 1
ATOM 618 C CA . ASP A 1 90 ? -29.360 1.811 -20.848 1.00 86.38 90 ASP A CA 1
ATOM 619 C C . ASP A 1 90 ? -29.113 0.340 -20.455 1.00 86.38 90 ASP A C 1
ATOM 621 O O . ASP A 1 90 ? -29.399 -0.572 -21.228 1.00 86.38 90 ASP A O 1
ATOM 625 N N . GLY A 1 91 ? -28.564 0.097 -19.261 1.00 80.69 91 GLY A N 1
ATOM 626 C CA . GLY A 1 91 ? -28.258 -1.258 -18.779 1.00 80.69 91 GLY A CA 1
ATOM 627 C C . GLY A 1 91 ? -27.053 -1.946 -19.438 1.00 80.69 91 GLY A C 1
ATOM 628 O O . GLY A 1 91 ? -26.710 -3.049 -19.024 1.00 80.69 91 GLY A O 1
ATOM 629 N N . VAL A 1 92 ? -26.388 -1.307 -20.408 1.00 86.75 92 VAL A N 1
ATOM 630 C CA . VAL A 1 92 ? -25.102 -1.783 -20.944 1.00 86.75 92 VAL A CA 1
ATOM 631 C C . VAL A 1 92 ? -24.026 -1.541 -19.880 1.00 86.75 92 VAL A C 1
ATOM 633 O O . VAL A 1 92 ? -23.937 -0.405 -19.387 1.00 86.75 92 VAL A O 1
ATOM 636 N N . PRO A 1 93 ? -23.239 -2.561 -19.494 1.00 85.00 93 PRO A N 1
ATOM 637 C CA . PRO A 1 93 ? -22.205 -2.406 -18.479 1.00 85.00 93 PRO A CA 1
ATOM 638 C C . PRO A 1 93 ? -21.048 -1.527 -18.998 1.00 85.00 93 PRO A C 1
ATOM 640 O O . PRO A 1 93 ? -20.834 -1.466 -20.212 1.00 85.00 93 PRO A O 1
ATOM 643 N N . PRO A 1 94 ? -20.318 -0.811 -18.119 1.00 86.75 94 PRO A N 1
ATOM 644 C CA . PRO A 1 94 ? -19.271 0.141 -18.511 1.00 86.75 94 PRO A CA 1
ATOM 645 C C . PRO A 1 94 ? -18.267 -0.378 -19.547 1.00 86.75 94 PRO A C 1
ATOM 647 O O . PRO A 1 94 ? -17.926 0.336 -20.489 1.00 86.75 94 PRO A O 1
ATOM 650 N N . GLU A 1 95 ? -17.821 -1.623 -19.401 1.00 80.81 95 GLU A N 1
ATOM 651 C CA . GLU A 1 95 ? -16.839 -2.284 -20.262 1.00 80.81 95 GLU A CA 1
ATOM 652 C C . GLU A 1 95 ? -17.323 -2.512 -21.705 1.00 80.81 95 GLU A C 1
ATOM 654 O O . GLU A 1 95 ? -16.500 -2.660 -22.606 1.00 80.81 95 GLU A O 1
ATOM 659 N N . GLU A 1 96 ? -18.636 -2.483 -21.944 1.00 83.56 96 GLU A N 1
ATOM 660 C CA . GLU A 1 96 ? -19.252 -2.656 -23.267 1.00 83.56 96 GLU A CA 1
ATOM 661 C C . GLU A 1 96 ? -19.704 -1.327 -23.899 1.00 83.56 96 GLU A C 1
ATOM 663 O O . GLU A 1 96 ? -20.173 -1.312 -25.036 1.00 83.56 96 GLU A O 1
ATOM 668 N N . ARG A 1 97 ? -19.566 -0.191 -23.196 1.00 86.38 97 ARG A N 1
ATOM 669 C CA . ARG A 1 97 ? -20.045 1.122 -23.679 1.00 86.38 97 ARG A CA 1
ATOM 670 C C . ARG A 1 97 ? -19.112 1.839 -24.646 1.00 86.38 97 ARG A C 1
ATOM 672 O O . ARG A 1 97 ? -19.484 2.888 -25.159 1.00 86.38 97 ARG A O 1
ATOM 679 N N . ASP A 1 98 ? -17.917 1.302 -24.865 1.00 78.44 98 ASP A N 1
ATOM 680 C CA . ASP A 1 98 ? -16.881 1.916 -25.697 1.00 78.44 98 ASP A CA 1
ATOM 681 C C . ASP A 1 98 ? -16.543 3.375 -25.304 1.00 78.44 98 ASP A C 1
ATOM 683 O O . ASP A 1 98 ? -16.372 4.260 -26.142 1.00 78.44 98 ASP A O 1
ATOM 687 N N . VAL A 1 99 ? -16.466 3.646 -23.994 1.00 83.69 99 VAL A N 1
ATOM 688 C CA . VAL A 1 99 ? -16.115 4.965 -23.439 1.00 83.69 99 VAL A CA 1
ATOM 689 C C . VAL A 1 99 ? -14.848 4.862 -22.602 1.00 83.69 99 VAL A C 1
ATOM 691 O O . VAL A 1 99 ? -14.773 4.076 -21.661 1.00 83.69 99 VAL A O 1
ATOM 694 N N . GLY A 1 100 ? -13.867 5.718 -22.891 1.00 78.88 100 GLY A N 1
ATOM 695 C CA . GLY A 1 100 ? -12.719 5.940 -22.013 1.00 78.88 100 GLY A CA 1
ATOM 696 C C . GLY A 1 100 ? -13.020 7.017 -20.969 1.00 78.88 100 GLY A C 1
ATOM 697 O O . GLY A 1 100 ? -13.339 8.148 -21.329 1.00 78.88 100 GLY A O 1
ATOM 698 N N . ILE A 1 101 ? -12.888 6.694 -19.679 1.00 81.44 101 ILE A N 1
ATOM 699 C CA . ILE A 1 101 ? -12.974 7.667 -18.580 1.00 81.44 101 ILE A CA 1
ATOM 700 C C . ILE A 1 101 ? -11.647 7.727 -17.820 1.00 81.44 101 ILE A C 1
ATOM 702 O O . ILE A 1 101 ? -11.049 6.700 -17.508 1.00 81.44 101 ILE A O 1
ATOM 706 N N . VAL A 1 102 ? -11.196 8.938 -17.492 1.00 75.62 102 VAL A N 1
ATOM 707 C CA . VAL A 1 102 ? -10.035 9.166 -16.622 1.00 75.62 102 VAL A CA 1
ATOM 708 C C . VAL A 1 102 ? -10.529 9.801 -15.327 1.00 75.62 102 VAL A C 1
ATOM 710 O O . VAL A 1 102 ? -11.194 10.838 -15.344 1.00 75.62 102 VAL A O 1
ATOM 713 N N . PHE A 1 103 ? -10.239 9.163 -14.194 1.00 70.06 103 PHE A N 1
ATOM 714 C CA . PHE A 1 103 ? -10.611 9.672 -12.874 1.00 70.06 103 PHE A CA 1
ATOM 715 C C . PHE A 1 103 ? -9.595 10.703 -12.369 1.00 70.06 103 PHE A C 1
ATOM 717 O O . PHE A 1 103 ? -8.429 10.687 -12.747 1.00 70.06 103 PHE A O 1
ATOM 724 N N . GLN A 1 104 ? -10.034 11.589 -11.468 1.00 63.06 104 GLN A N 1
ATOM 725 C CA . GLN A 1 104 ? -9.170 12.620 -10.873 1.00 63.06 104 GLN A CA 1
ATOM 726 C C . GLN A 1 104 ? -8.015 12.043 -10.040 1.00 63.06 104 GLN A C 1
ATOM 728 O O . GLN A 1 104 ? -6.982 12.693 -9.900 1.00 63.06 104 GLN A O 1
ATOM 733 N N . ASN A 1 105 ? -8.178 10.829 -9.510 1.00 62.81 105 ASN A N 1
ATOM 734 C CA . ASN A 1 105 ? -7.101 10.100 -8.857 1.00 62.81 105 ASN A CA 1
ATOM 735 C C . ASN A 1 105 ? -6.422 9.203 -9.886 1.00 62.81 105 ASN A C 1
ATOM 737 O O . ASN A 1 105 ? -6.975 8.184 -10.299 1.00 62.81 105 ASN A O 1
ATOM 741 N N . TYR A 1 106 ? -5.223 9.602 -10.298 1.00 60.47 106 TYR A N 1
ATOM 742 C CA . TYR A 1 106 ? -4.397 8.814 -11.198 1.00 60.47 106 TYR A CA 1
ATOM 743 C C . TYR A 1 106 ? -3.900 7.559 -10.477 1.00 60.47 106 TYR A C 1
ATOM 745 O O . TYR A 1 106 ? -3.143 7.649 -9.512 1.00 60.47 106 TYR A O 1
ATOM 753 N N . ALA A 1 107 ? -4.305 6.389 -10.960 1.00 62.50 107 ALA A N 1
ATOM 754 C CA . ALA A 1 107 ? -3.676 5.130 -10.596 1.00 62.50 107 ALA A CA 1
ATOM 755 C C . ALA A 1 107 ? -2.610 4.819 -11.651 1.00 62.50 107 ALA A C 1
ATOM 757 O O . ALA A 1 107 ? -2.917 4.300 -12.719 1.00 62.50 107 ALA A O 1
ATOM 758 N N . LEU A 1 108 ? -1.358 5.183 -11.368 1.00 76.56 108 LEU A N 1
ATOM 759 C CA . LEU A 1 108 ? -0.228 4.558 -12.052 1.00 76.56 108 LEU A CA 1
ATOM 760 C C . LEU A 1 108 ? -0.013 3.179 -11.433 1.00 76.56 108 LEU A C 1
ATOM 762 O O . LEU A 1 108 ? -0.153 3.020 -10.221 1.00 76.56 108 LEU A O 1
ATOM 766 N N . PHE A 1 109 ? 0.358 2.198 -12.244 1.00 80.25 109 PHE A N 1
ATOM 767 C CA . PHE A 1 109 ? 0.803 0.891 -11.786 1.00 80.25 109 PHE A CA 1
ATOM 768 C C . PHE A 1 109 ? 2.269 1.018 -11.345 1.00 80.25 109 PHE A C 1
ATOM 770 O O . PHE A 1 109 ? 3.160 1.081 -12.194 1.00 80.25 109 PHE A O 1
ATOM 777 N N . PRO A 1 110 ? 2.566 1.069 -10.031 1.00 73.25 110 PRO A N 1
ATOM 778 C CA . PRO A 1 110 ? 3.906 1.411 -9.535 1.00 73.25 110 PRO A CA 1
ATOM 779 C C . PRO A 1 110 ? 4.940 0.302 -9.775 1.00 73.25 110 PRO A C 1
ATOM 781 O O . PRO A 1 110 ? 6.137 0.514 -9.612 1.00 73.25 110 PRO A O 1
ATOM 784 N N . HIS A 1 111 ? 4.471 -0.893 -10.128 1.00 78.06 111 HIS A N 1
ATOM 785 C CA . HIS A 1 111 ? 5.288 -2.049 -10.478 1.00 78.06 111 HIS A CA 1
ATOM 786 C C . HIS A 1 111 ? 5.593 -2.126 -11.982 1.00 78.06 111 HIS A C 1
ATOM 788 O O . HIS A 1 111 ? 6.295 -3.041 -12.400 1.00 78.06 111 HIS A O 1
ATOM 794 N N . MET A 1 112 ? 5.056 -1.199 -12.778 1.00 85.25 112 MET A N 1
ATOM 795 C CA . MET A 1 112 ? 5.261 -1.102 -14.220 1.00 85.25 112 MET A CA 1
ATOM 796 C C . MET A 1 112 ? 6.175 0.080 -14.552 1.00 85.25 112 MET A C 1
ATOM 798 O O . MET A 1 112 ? 6.178 1.095 -13.850 1.00 85.25 112 MET A O 1
ATOM 802 N N . SER A 1 113 ? 6.921 -0.015 -15.649 1.00 86.44 113 SER A N 1
ATOM 803 C CA . SER A 1 113 ? 7.643 1.120 -16.218 1.00 86.44 113 SER A CA 1
ATOM 804 C C . SER A 1 113 ? 6.714 2.207 -16.738 1.00 86.44 113 SER A C 1
ATOM 806 O O . SER A 1 113 ? 5.505 2.014 -16.880 1.00 86.44 113 SER A O 1
ATOM 808 N N . VAL A 1 114 ? 7.272 3.389 -17.010 1.00 87.38 114 VAL A N 1
ATOM 809 C CA . VAL A 1 114 ? 6.514 4.487 -17.627 1.00 87.38 114 VAL A CA 1
ATOM 810 C C . VAL A 1 114 ? 5.942 4.015 -18.966 1.00 87.38 114 VAL A C 1
ATOM 812 O O . VAL A 1 114 ? 4.765 4.233 -19.248 1.00 87.38 114 VAL A O 1
ATOM 815 N N . ARG A 1 115 ? 6.746 3.286 -19.750 1.00 90.81 115 ARG A N 1
ATOM 816 C CA . ARG A 1 115 ? 6.325 2.656 -21.003 1.00 90.81 115 ARG A CA 1
ATOM 817 C C . ARG A 1 115 ? 5.187 1.669 -20.775 1.00 90.81 115 ARG A C 1
ATOM 819 O O . ARG A 1 115 ? 4.188 1.738 -21.477 1.00 90.81 115 ARG A O 1
ATOM 826 N N . GLU A 1 116 ? 5.310 0.781 -19.796 1.00 89.56 116 GLU A N 1
ATOM 827 C CA . GLU A 1 116 ? 4.282 -0.221 -19.495 1.00 89.56 116 GLU A CA 1
ATOM 828 C C . GLU A 1 116 ? 2.974 0.407 -18.990 1.00 89.56 116 GLU A C 1
ATOM 830 O O . GLU A 1 116 ? 1.900 -0.062 -19.360 1.00 89.56 116 GLU A O 1
ATOM 835 N N . ASN A 1 117 ? 3.050 1.497 -18.220 1.00 89.44 117 ASN A N 1
ATOM 836 C CA . ASN A 1 117 ? 1.885 2.278 -17.802 1.00 89.44 117 ASN A CA 1
ATOM 837 C C . ASN A 1 117 ? 1.146 2.876 -19.008 1.00 89.44 117 ASN A C 1
ATOM 839 O O . ASN A 1 117 ? -0.074 2.754 -19.100 1.00 89.44 117 ASN A O 1
ATOM 843 N N . VAL A 1 118 ? 1.873 3.481 -19.954 1.00 89.06 118 VAL A N 1
ATOM 844 C CA . VAL A 1 118 ? 1.286 4.047 -21.184 1.00 89.06 118 VAL A CA 1
ATOM 845 C C . VAL A 1 118 ? 0.764 2.943 -22.112 1.00 89.06 118 VAL A C 1
ATOM 847 O O . VAL A 1 118 ? -0.308 3.077 -22.698 1.00 89.06 118 VAL A O 1
ATOM 850 N N . ALA A 1 119 ? 1.479 1.821 -22.208 1.00 90.38 119 ALA A N 1
ATOM 851 C CA . ALA A 1 119 ? 1.106 0.678 -23.038 1.00 90.38 119 ALA A CA 1
ATOM 852 C C . ALA A 1 119 ? -0.077 -0.126 -22.480 1.00 90.38 119 ALA A C 1
ATOM 854 O O . ALA A 1 119 ? -0.655 -0.931 -23.208 1.00 90.38 119 ALA A O 1
ATOM 855 N N . TYR A 1 120 ? -0.438 0.051 -21.204 1.00 88.50 120 TYR A N 1
ATOM 856 C CA . TYR A 1 120 ? -1.413 -0.802 -20.524 1.00 88.50 120 TYR A CA 1
ATOM 857 C C . TYR A 1 120 ? -2.755 -0.874 -21.264 1.00 88.50 120 TYR A C 1
ATOM 859 O O . TYR A 1 120 ? -3.268 -1.968 -21.498 1.00 88.50 120 TYR A O 1
ATOM 867 N N . GLY A 1 121 ? -3.289 0.271 -21.702 1.00 81.69 121 GLY A N 1
ATOM 868 C CA . GLY A 1 121 ? -4.546 0.325 -22.458 1.00 81.69 121 GLY A CA 1
ATOM 869 C C . GLY A 1 121 ? -4.480 -0.397 -23.810 1.00 81.69 121 GLY A C 1
ATOM 870 O O . GLY A 1 121 ? -5.467 -0.989 -24.240 1.00 81.69 121 GLY A O 1
ATOM 871 N N . LEU A 1 122 ? -3.300 -0.434 -24.436 1.00 86.06 122 LEU A N 1
ATOM 872 C CA . LEU A 1 122 ? -3.067 -1.097 -25.723 1.00 86.06 122 LEU A CA 1
ATOM 873 C C . LEU A 1 122 ? -2.964 -2.629 -25.604 1.00 86.06 122 LEU A C 1
ATOM 875 O O . LEU A 1 122 ? -2.879 -3.320 -26.612 1.00 86.06 122 LEU A O 1
ATOM 879 N N . ARG A 1 123 ? -3.002 -3.195 -24.387 1.00 82.31 123 ARG A N 1
ATOM 880 C CA . ARG A 1 123 ? -3.141 -4.652 -24.189 1.00 82.31 123 ARG A CA 1
ATOM 881 C C . ARG A 1 123 ? -4.544 -5.159 -24.512 1.00 82.31 123 ARG A C 1
ATOM 883 O O . ARG A 1 123 ? -4.717 -6.347 -24.763 1.00 82.31 123 ARG A O 1
ATOM 890 N N . PHE A 1 124 ? -5.535 -4.272 -24.453 1.00 81.62 124 PHE A N 1
ATOM 891 C CA . PHE A 1 124 ? -6.946 -4.601 -24.655 1.00 81.62 124 PHE A CA 1
ATOM 892 C C . PHE A 1 124 ? -7.475 -4.112 -26.001 1.00 81.62 124 PHE A C 1
ATOM 894 O O . PHE A 1 124 ? -8.580 -4.481 -26.395 1.00 81.62 124 PHE A O 1
ATOM 901 N N . ARG A 1 125 ? -6.709 -3.265 -26.695 1.00 78.56 125 ARG A N 1
ATOM 902 C CA . ARG A 1 125 ? -7.119 -2.648 -27.950 1.00 78.56 125 ARG A CA 1
ATOM 903 C C . ARG A 1 125 ? -5.912 -2.387 -28.831 1.00 78.56 125 ARG A C 1
ATOM 905 O O . ARG A 1 125 ? -4.921 -1.832 -28.359 1.00 78.56 125 ARG A O 1
ATOM 912 N N . ASP A 1 126 ? -6.026 -2.748 -30.101 1.00 81.75 126 ASP A N 1
ATOM 913 C CA . ASP A 1 126 ? -4.970 -2.480 -31.067 1.00 81.75 126 ASP A CA 1
ATOM 914 C C . ASP A 1 126 ? -4.781 -0.964 -31.261 1.00 81.75 126 ASP A C 1
ATOM 916 O O . ASP A 1 126 ? -5.753 -0.197 -31.167 1.00 81.75 126 ASP A O 1
ATOM 920 N N . PRO A 1 127 ? -3.544 -0.503 -31.517 1.00 84.81 127 PRO A N 1
ATOM 921 C CA . PRO A 1 127 ? -3.303 0.871 -31.928 1.00 84.81 127 PRO A CA 1
ATOM 922 C C . PRO A 1 127 ? -4.134 1.220 -33.174 1.00 84.81 127 PRO A C 1
ATOM 924 O O . PRO A 1 127 ? -4.354 0.361 -34.028 1.00 84.81 127 PRO A O 1
ATOM 927 N N . PRO A 1 128 ? -4.601 2.471 -33.312 1.00 80.75 128 PRO A N 1
ATOM 928 C CA . PRO A 1 128 ? -5.289 2.887 -34.526 1.00 80.75 128 PRO A CA 1
ATOM 929 C C . PRO A 1 128 ? -4.345 2.828 -35.739 1.00 80.75 128 PRO A C 1
ATOM 931 O O . PRO A 1 128 ? -3.194 3.261 -35.661 1.00 80.75 128 PRO A O 1
ATOM 934 N N . GLY A 1 129 ? -4.862 2.344 -36.872 1.00 83.81 129 GLY A N 1
ATOM 935 C CA . GLY A 1 129 ? -4.105 2.211 -38.120 1.00 83.81 129 GLY A CA 1
ATOM 936 C C . GLY A 1 129 ? -3.135 1.025 -38.113 1.00 83.81 129 GLY A C 1
ATOM 937 O O . GLY A 1 129 ? -3.407 -0.001 -37.500 1.00 83.81 129 GLY A O 1
ATOM 938 N N . ASP A 1 130 ? -2.006 1.180 -38.808 1.00 87.06 130 ASP A N 1
ATOM 939 C CA . ASP A 1 130 ? -0.985 0.131 -38.973 1.00 87.06 130 ASP A CA 1
ATOM 940 C C . ASP A 1 130 ? 0.190 0.261 -37.977 1.00 87.06 130 ASP A C 1
ATOM 942 O O . ASP A 1 130 ? 1.221 -0.394 -38.140 1.00 87.06 130 ASP A O 1
ATOM 946 N N . ALA A 1 131 ? 0.073 1.130 -36.965 1.00 88.38 131 ALA A N 1
ATOM 947 C CA . ALA A 1 131 ? 1.140 1.371 -35.995 1.00 88.38 131 ALA A CA 1
ATOM 948 C C . ALA A 1 131 ? 1.307 0.191 -35.028 1.00 88.38 131 ALA A C 1
ATOM 950 O O . ALA A 1 131 ? 0.337 -0.375 -34.521 1.00 88.38 131 ALA A O 1
ATOM 951 N N . THR A 1 132 ? 2.551 -0.144 -34.698 1.00 91.62 132 THR A N 1
ATOM 952 C CA . THR A 1 132 ? 2.844 -1.091 -33.618 1.00 91.62 132 THR A CA 1
ATOM 953 C C . THR A 1 132 ? 2.565 -0.466 -32.248 1.00 91.62 132 THR A C 1
ATOM 955 O O . THR A 1 132 ? 2.574 0.755 -32.072 1.00 91.62 132 THR A O 1
ATOM 958 N N . THR A 1 133 ? 2.356 -1.306 -31.228 1.00 89.25 133 THR A N 1
ATOM 959 C CA . THR A 1 133 ? 2.210 -0.843 -29.838 1.00 89.25 133 THR A CA 1
ATOM 960 C C . THR A 1 133 ? 3.401 0.007 -29.396 1.00 89.25 133 THR A C 1
ATOM 962 O O . THR A 1 133 ? 3.210 1.002 -28.705 1.00 89.25 133 THR A O 1
ATOM 965 N N . GLU A 1 134 ? 4.622 -0.351 -29.802 1.00 89.56 134 GLU A N 1
ATOM 966 C CA . GLU A 1 134 ? 5.827 0.397 -29.430 1.00 89.56 134 GLU A CA 1
ATOM 967 C C . GLU A 1 134 ? 5.847 1.796 -30.048 1.00 89.56 134 GLU A C 1
ATOM 969 O O . GLU A 1 134 ? 6.026 2.771 -29.317 1.00 89.56 134 GLU A O 1
ATOM 974 N N . GLU A 1 135 ? 5.573 1.910 -31.351 1.00 91.62 135 GLU A N 1
ATOM 975 C CA . GLU A 1 135 ? 5.493 3.200 -32.051 1.00 91.62 135 GLU A CA 1
ATOM 976 C C . GLU A 1 135 ? 4.426 4.102 -31.432 1.00 91.62 135 GLU A C 1
ATOM 978 O O . GLU A 1 135 ? 4.675 5.283 -31.179 1.00 91.62 135 GLU A O 1
ATOM 983 N N . ARG A 1 136 ? 3.254 3.538 -31.109 1.00 92.12 136 ARG A N 1
ATOM 984 C CA . ARG A 1 136 ? 2.172 4.295 -30.478 1.00 92.12 136 ARG A CA 1
ATOM 985 C C . ARG A 1 136 ? 2.548 4.778 -29.079 1.00 92.12 136 ARG A C 1
ATOM 987 O O . ARG A 1 136 ? 2.198 5.895 -28.702 1.00 92.12 136 ARG A O 1
ATOM 994 N N . VAL A 1 137 ? 3.247 3.961 -28.295 1.00 92.31 137 VAL A N 1
ATOM 995 C CA . VAL A 1 137 ? 3.697 4.358 -26.954 1.00 92.31 137 VAL A CA 1
ATOM 996 C C . VAL A 1 137 ? 4.769 5.443 -27.033 1.00 92.31 137 VAL A C 1
ATOM 998 O O . VAL A 1 137 ? 4.711 6.393 -26.256 1.00 92.31 137 VAL A O 1
ATOM 1001 N N . ASP A 1 138 ? 5.706 5.353 -27.975 1.00 91.56 138 ASP A N 1
ATOM 1002 C CA . ASP A 1 138 ? 6.728 6.386 -28.175 1.00 91.56 138 ASP A CA 1
ATOM 1003 C C . ASP A 1 138 ? 6.118 7.724 -28.612 1.00 91.56 138 ASP A C 1
ATOM 1005 O O . ASP A 1 138 ? 6.504 8.774 -28.091 1.00 91.56 138 ASP A O 1
ATOM 1009 N N . GLU A 1 139 ? 5.119 7.698 -29.496 1.00 91.50 139 GLU A N 1
ATOM 1010 C CA . GLU A 1 139 ? 4.351 8.882 -29.889 1.00 91.50 139 GLU A CA 1
ATOM 1011 C C . GLU A 1 139 ? 3.647 9.521 -28.682 1.00 91.50 139 GLU A C 1
ATOM 1013 O O . GLU A 1 139 ? 3.781 10.724 -28.449 1.00 91.50 139 GLU A O 1
ATOM 1018 N N . LEU A 1 140 ? 2.947 8.719 -27.871 1.00 89.88 140 LEU A N 1
ATOM 1019 C CA . LEU A 1 140 ? 2.249 9.197 -26.673 1.00 89.88 140 LEU A CA 1
ATOM 1020 C C . LEU A 1 140 ? 3.216 9.781 -25.641 1.00 89.88 140 LEU A C 1
ATOM 1022 O O . LEU A 1 140 ? 2.936 10.838 -25.078 1.00 89.88 140 LEU A O 1
ATOM 1026 N N . LEU A 1 141 ? 4.363 9.136 -25.414 1.00 90.06 141 LEU A N 1
ATOM 1027 C CA . LEU A 1 141 ? 5.417 9.661 -24.544 1.00 90.06 141 LEU A CA 1
ATOM 1028 C C . LEU A 1 141 ? 5.978 10.977 -25.083 1.00 90.06 141 LEU A C 1
ATOM 1030 O O . LEU A 1 141 ? 6.229 11.892 -24.302 1.00 90.06 141 LEU A O 1
ATOM 1034 N N . SER A 1 142 ? 6.150 11.107 -26.398 1.00 90.44 142 SER A N 1
ATOM 1035 C CA . SER A 1 142 ? 6.587 12.361 -27.012 1.00 90.44 142 SER A CA 1
ATOM 1036 C C . SER A 1 142 ? 5.542 13.471 -26.882 1.00 90.44 142 SER A C 1
ATOM 1038 O O . SER A 1 142 ? 5.921 14.619 -26.670 1.00 90.44 142 SER A O 1
ATOM 1040 N N . LEU A 1 143 ? 4.249 13.150 -26.979 1.00 88.62 143 LEU A N 1
ATOM 1041 C CA . LEU A 1 143 ? 3.152 14.119 -26.874 1.00 88.62 143 LEU A CA 1
ATOM 1042 C C . LEU A 1 143 ? 3.090 14.790 -25.493 1.00 88.62 143 LEU A C 1
ATOM 1044 O O . LEU A 1 143 ? 2.668 15.939 -25.382 1.00 88.62 143 LEU A O 1
ATOM 1048 N N . VAL A 1 144 ? 3.516 14.079 -24.447 1.00 83.12 144 VAL A N 1
ATOM 1049 C CA . VAL A 1 144 ? 3.530 14.566 -23.057 1.00 83.12 144 VAL A CA 1
ATOM 1050 C C . VAL A 1 144 ? 4.920 15.013 -22.586 1.00 83.12 144 VAL A C 1
ATOM 1052 O O . VAL A 1 144 ? 5.165 15.075 -21.383 1.00 83.12 144 VAL A O 1
ATOM 1055 N N . ASP A 1 145 ? 5.844 15.301 -23.510 1.00 80.12 145 ASP A N 1
ATOM 1056 C CA . ASP A 1 145 ? 7.233 15.703 -23.220 1.00 80.12 145 ASP A CA 1
ATOM 1057 C C . ASP A 1 145 ? 8.015 14.686 -22.353 1.00 80.12 145 ASP A C 1
ATOM 1059 O O . ASP A 1 145 ? 8.925 15.028 -21.594 1.00 80.12 145 ASP A O 1
ATOM 1063 N N . MET A 1 146 ? 7.692 13.397 -22.486 1.00 83.94 146 MET A N 1
ATOM 1064 C CA . MET A 1 146 ? 8.343 12.272 -21.802 1.00 83.94 146 MET A CA 1
ATOM 1065 C C . MET A 1 146 ? 9.108 11.341 -22.758 1.00 83.94 146 MET A C 1
ATOM 1067 O O . MET A 1 146 ? 9.377 10.182 -22.427 1.00 83.94 146 MET A O 1
ATOM 1071 N N . ALA A 1 147 ? 9.504 11.824 -23.938 1.00 86.75 147 ALA A N 1
ATOM 1072 C CA . ALA A 1 147 ? 10.346 11.063 -24.860 1.00 86.75 147 ALA A CA 1
ATOM 1073 C C . ALA A 1 147 ? 11.630 10.558 -24.161 1.00 86.75 147 ALA A C 1
ATOM 1075 O O . ALA A 1 147 ? 12.314 11.303 -23.457 1.00 86.75 147 ALA A O 1
ATOM 1076 N N . GLY A 1 148 ? 11.945 9.266 -24.319 1.00 83.06 148 GLY A N 1
ATOM 1077 C CA . GLY A 1 148 ? 13.094 8.617 -23.664 1.00 83.06 148 GLY A CA 1
ATOM 1078 C C . GLY A 1 148 ? 12.920 8.315 -22.165 1.00 83.06 148 GLY A C 1
ATOM 1079 O O . GLY A 1 148 ? 13.837 7.789 -21.535 1.00 83.06 148 GLY A O 1
ATOM 1080 N N . MET A 1 149 ? 11.756 8.607 -21.573 1.00 82.75 149 MET A N 1
ATOM 1081 C CA . MET A 1 149 ? 11.468 8.328 -20.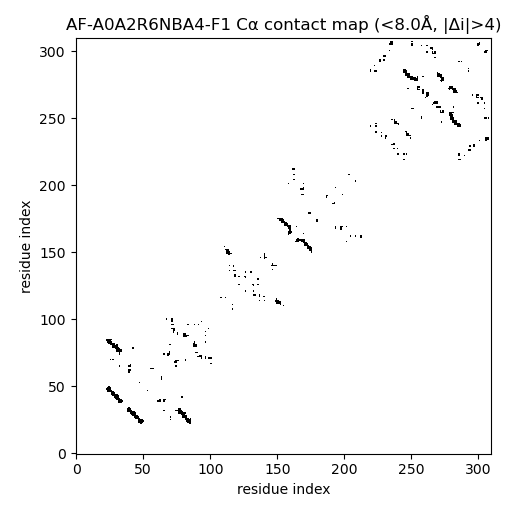156 1.00 82.75 149 MET A CA 1
ATOM 1082 C C . MET A 1 149 ? 10.879 6.930 -19.919 1.00 82.75 149 MET A C 1
ATOM 1084 O O . MET A 1 149 ? 10.696 6.547 -18.767 1.00 82.75 149 MET A O 1
ATOM 1088 N N . GLY A 1 150 ? 10.586 6.173 -20.984 1.00 82.12 150 GLY A N 1
ATOM 1089 C CA . GLY A 1 150 ? 9.835 4.912 -20.930 1.00 82.12 150 GLY A CA 1
ATOM 1090 C C . GLY A 1 150 ? 10.378 3.890 -19.926 1.00 82.12 150 GLY A C 1
ATOM 1091 O O . GLY A 1 150 ? 9.603 3.272 -19.201 1.00 82.12 150 GLY A O 1
ATOM 1092 N N . GLU A 1 151 ? 11.703 3.794 -19.811 1.00 82.12 151 GLU A N 1
ATOM 1093 C CA . GLU A 1 151 ? 12.386 2.816 -18.951 1.00 82.12 151 GLU A CA 1
ATOM 1094 C C . GLU A 1 151 ? 12.718 3.342 -17.544 1.00 82.12 151 GLU A C 1
ATOM 1096 O O . GLU A 1 151 ? 13.408 2.674 -16.773 1.00 82.12 151 GLU A O 1
ATOM 1101 N N . ARG A 1 152 ? 12.288 4.560 -17.182 1.00 78.12 152 ARG A N 1
ATOM 1102 C CA . ARG A 1 152 ? 12.676 5.205 -15.915 1.00 78.12 152 ARG A CA 1
ATOM 1103 C C . ARG A 1 152 ? 11.888 4.685 -14.714 1.00 78.12 152 ARG A C 1
ATOM 1105 O O . ARG A 1 152 ? 11.138 5.421 -14.080 1.00 78.12 152 ARG A O 1
ATOM 1112 N N . THR A 1 153 ? 12.136 3.430 -14.360 1.00 80.00 153 THR A N 1
ATOM 1113 C CA . THR A 1 153 ? 11.644 2.800 -13.130 1.00 80.00 153 THR A CA 1
ATOM 1114 C C . THR A 1 153 ? 12.761 2.700 -12.108 1.00 80.00 153 THR A C 1
ATOM 1116 O O . THR A 1 153 ? 13.849 2.218 -12.414 1.00 80.00 153 THR A O 1
ATOM 1119 N N . ILE A 1 154 ? 12.485 3.111 -10.872 1.00 83.25 154 ILE A N 1
ATOM 1120 C CA . ILE A 1 154 ? 13.342 2.801 -9.726 1.00 83.25 154 ILE A CA 1
ATOM 1121 C C . ILE A 1 154 ? 12.575 1.830 -8.835 1.00 83.25 154 IL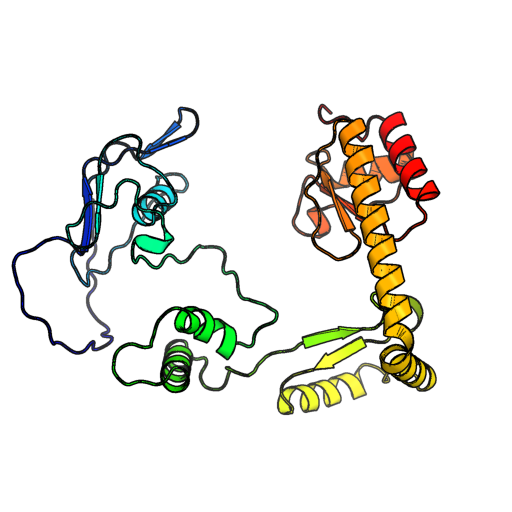E A C 1
ATOM 1123 O O . ILE A 1 154 ? 11.620 2.209 -8.160 1.00 83.25 154 ILE A O 1
ATOM 1127 N N . THR A 1 155 ? 12.999 0.572 -8.822 1.00 82.56 155 THR A N 1
ATOM 1128 C CA . THR A 1 155 ? 12.468 -0.448 -7.920 1.00 82.56 155 THR A CA 1
ATOM 1129 C C . THR A 1 155 ? 13.265 -0.426 -6.628 1.00 82.56 155 THR A C 1
ATOM 1131 O O . THR A 1 155 ? 14.470 -0.654 -6.646 1.00 82.56 155 THR A O 1
ATOM 1134 N N . LEU A 1 156 ? 12.597 -0.185 -5.502 1.00 87.12 156 LEU A N 1
ATOM 1135 C CA . LEU A 1 156 ? 13.181 -0.247 -4.162 1.00 87.12 156 LEU A CA 1
ATOM 1136 C C . LEU A 1 156 ? 12.691 -1.506 -3.454 1.00 87.12 156 LEU A C 1
ATOM 1138 O O . LEU A 1 156 ? 11.488 -1.754 -3.398 1.00 87.12 156 LEU A O 1
ATOM 1142 N N . ASN A 1 157 ? 13.605 -2.290 -2.890 1.00 90.56 157 ASN A N 1
ATOM 1143 C CA . ASN A 1 157 ? 13.246 -3.481 -2.125 1.00 90.56 157 ASN A CA 1
ATOM 1144 C C . ASN A 1 157 ? 14.315 -3.786 -1.058 1.00 90.56 157 ASN A C 1
ATOM 1146 O O . ASN A 1 157 ? 15.323 -3.086 -0.927 1.00 90.56 157 ASN A O 1
ATOM 1150 N N . GLY A 1 158 ? 14.108 -4.807 -0.232 1.00 93.62 158 GLY A N 1
ATOM 1151 C CA . GLY A 1 158 ? 15.072 -5.172 0.792 1.00 93.62 158 GLY A CA 1
ATOM 1152 C C . GLY A 1 158 ? 14.706 -6.405 1.593 1.00 93.62 158 GLY A C 1
ATOM 1153 O O . GLY A 1 158 ? 13.741 -7.108 1.318 1.00 93.62 158 GLY A O 1
ATOM 1154 N N . PHE A 1 159 ? 15.509 -6.656 2.623 1.00 95.88 159 PHE A N 1
ATOM 1155 C CA . PHE A 1 159 ? 15.534 -7.959 3.288 1.00 95.88 159 PHE A CA 1
ATOM 1156 C C . PHE A 1 159 ? 14.813 -7.981 4.635 1.00 95.88 159 PHE A C 1
ATOM 1158 O O . PHE A 1 159 ? 14.580 -9.035 5.219 1.00 95.88 159 PHE A O 1
ATOM 1165 N N . SER A 1 160 ? 14.445 -6.805 5.148 1.00 94.62 160 SER A N 1
ATOM 1166 C CA . SER A 1 160 ? 13.930 -6.664 6.513 1.00 94.62 160 SER A CA 1
ATOM 1167 C C . SER A 1 160 ? 12.634 -7.435 6.752 1.00 94.62 160 SER A C 1
ATOM 1169 O O . SER A 1 160 ? 12.435 -7.953 7.846 1.00 94.62 160 SER A O 1
ATOM 1171 N N . LYS A 1 161 ? 11.752 -7.482 5.747 1.00 93.31 161 LYS A N 1
ATOM 1172 C CA . LYS A 1 161 ? 10.403 -8.038 5.888 1.00 93.31 161 LYS A CA 1
ATOM 1173 C C . LYS A 1 161 ? 10.342 -9.492 5.436 1.00 93.31 161 LYS A C 1
ATOM 1175 O O . LYS A 1 161 ? 10.033 -10.343 6.254 1.00 93.31 161 LYS A O 1
ATOM 1180 N N . ALA A 1 162 ? 10.713 -9.761 4.184 1.00 91.38 162 ALA A N 1
ATOM 1181 C CA . ALA A 1 162 ? 10.643 -11.103 3.608 1.00 91.38 162 ALA A CA 1
ATOM 1182 C C . ALA A 1 162 ? 11.519 -12.122 4.354 1.00 91.38 162 ALA A C 1
ATOM 1184 O O . ALA A 1 162 ? 11.102 -13.254 4.525 1.00 91.38 162 ALA A O 1
ATOM 1185 N N . TYR A 1 163 ? 12.688 -11.710 4.858 1.00 95.25 163 TYR A N 1
ATOM 1186 C CA . TYR A 1 163 ? 13.664 -12.620 5.474 1.00 95.25 163 TYR A CA 1
ATOM 1187 C C . TYR A 1 163 ? 13.844 -12.396 6.983 1.00 95.25 163 TYR A C 1
ATOM 1189 O O . TYR A 1 163 ? 14.815 -12.866 7.568 1.00 95.25 163 TYR A O 1
ATOM 1197 N N . ALA A 1 164 ? 12.959 -11.621 7.622 1.00 94.88 164 ALA A N 1
ATOM 1198 C CA . ALA A 1 164 ? 13.071 -11.232 9.035 1.00 94.88 164 ALA A CA 1
ATOM 1199 C C . ALA A 1 164 ? 14.417 -10.561 9.418 1.00 94.88 164 ALA A C 1
ATOM 1201 O O . ALA A 1 164 ? 14.845 -10.576 10.573 1.00 94.88 164 ALA A O 1
ATOM 1202 N N . MET A 1 165 ? 15.089 -9.902 8.467 1.00 96.50 165 MET A N 1
ATOM 1203 C CA . MET A 1 165 ? 16.427 -9.321 8.650 1.00 96.50 165 MET A CA 1
ATOM 1204 C C . MET A 1 165 ? 16.414 -7.832 9.059 1.00 96.50 165 MET A C 1
ATOM 1206 O O . MET A 1 165 ? 17.291 -7.063 8.663 1.00 96.50 165 MET A O 1
ATOM 1210 N N . THR A 1 166 ? 15.432 -7.373 9.844 1.00 93.69 166 THR A N 1
ATOM 1211 C CA . THR A 1 166 ? 15.249 -5.937 10.171 1.00 93.69 166 THR A CA 1
ATOM 1212 C C . THR A 1 166 ? 16.510 -5.268 10.734 1.00 93.69 166 THR A C 1
ATOM 1214 O O . THR A 1 166 ? 16.869 -4.160 10.317 1.00 93.69 166 THR A O 1
ATOM 1217 N N . GLY A 1 167 ? 17.222 -5.959 11.629 1.00 94.12 167 GLY A N 1
ATOM 1218 C CA . GLY A 1 167 ? 18.457 -5.474 12.255 1.00 94.12 167 GLY A CA 1
ATOM 1219 C C . GLY A 1 167 ? 19.702 -5.522 11.362 1.00 94.12 167 GLY A C 1
ATOM 1220 O O . GLY A 1 167 ? 20.704 -4.905 11.700 1.00 94.12 167 GLY A O 1
ATOM 1221 N N . TRP A 1 168 ? 19.646 -6.203 10.214 1.00 95.69 168 TRP A N 1
ATOM 1222 C CA . TRP A 1 168 ? 20.796 -6.371 9.316 1.00 95.69 168 TRP A CA 1
ATOM 1223 C C . TRP A 1 168 ? 20.996 -5.178 8.384 1.00 95.69 168 TRP A C 1
ATOM 1225 O O . TRP A 1 168 ? 22.082 -4.991 7.853 1.00 95.69 168 TRP A O 1
ATOM 1235 N N . ARG A 1 169 ? 19.963 -4.340 8.220 1.00 94.62 169 ARG A N 1
ATOM 1236 C CA . ARG A 1 169 ? 20.019 -3.080 7.458 1.00 94.62 169 ARG A CA 1
ATOM 1237 C C . ARG A 1 169 ? 20.429 -3.272 5.990 1.00 94.62 169 ARG A C 1
ATOM 1239 O O . ARG A 1 169 ? 21.208 -2.490 5.457 1.00 94.62 169 ARG A O 1
ATOM 1246 N N . LEU A 1 170 ? 19.875 -4.296 5.334 1.00 95.38 170 LEU A N 1
ATOM 1247 C CA . LEU A 1 170 ? 20.101 -4.554 3.912 1.00 95.38 170 LEU A CA 1
ATOM 1248 C C . LEU A 1 170 ? 18.870 -4.204 3.070 1.00 95.38 170 LEU A C 1
ATOM 1250 O O . LEU A 1 170 ? 17.769 -4.716 3.297 1.00 95.38 170 LEU A O 1
ATOM 1254 N N . GLY A 1 171 ? 19.092 -3.352 2.076 1.00 93.31 171 GLY A N 1
ATOM 1255 C CA . GLY A 1 171 ? 18.147 -2.997 1.027 1.00 93.31 171 GLY A CA 1
ATOM 1256 C C . GLY A 1 171 ? 18.894 -2.786 -0.283 1.00 93.31 171 GLY A C 1
ATOM 1257 O O . GLY A 1 171 ? 20.120 -2.667 -0.289 1.00 93.31 171 GLY A O 1
ATOM 1258 N N . TYR A 1 172 ? 18.158 -2.761 -1.382 1.00 92.50 172 TYR A N 1
ATOM 1259 C CA . TYR A 1 172 ? 18.699 -2.510 -2.708 1.00 92.50 172 TYR A CA 1
ATOM 1260 C C . TYR A 1 172 ? 17.714 -1.681 -3.523 1.00 92.50 172 TYR A C 1
ATOM 1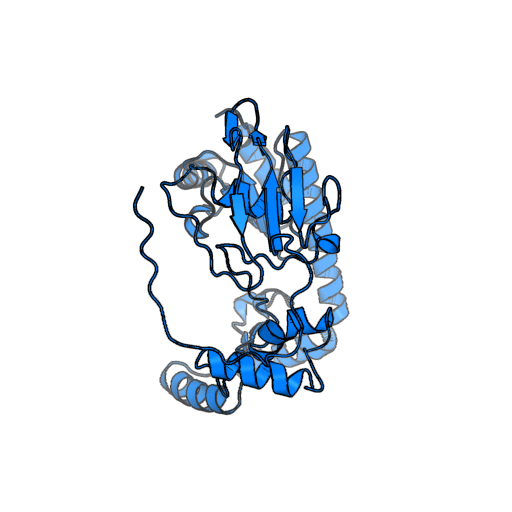262 O O . TYR A 1 172 ? 16.520 -1.612 -3.221 1.00 92.50 172 TYR A O 1
ATOM 1270 N N . PHE A 1 173 ? 18.228 -1.060 -4.575 1.00 90.62 173 PHE A N 1
ATOM 1271 C CA . PHE A 1 173 ? 17.393 -0.517 -5.627 1.00 90.62 173 PHE A CA 1
ATOM 1272 C C . PHE A 1 173 ? 17.903 -1.004 -6.979 1.00 90.62 173 PHE A C 1
ATOM 1274 O O . PHE A 1 173 ? 19.091 -1.286 -7.136 1.00 90.62 173 PHE A O 1
ATOM 1281 N N . ALA A 1 174 ? 16.994 -1.126 -7.934 1.00 86.69 174 ALA A N 1
ATOM 1282 C CA . ALA A 1 174 ? 17.278 -1.456 -9.320 1.00 86.69 174 ALA A CA 1
ATOM 1283 C C . ALA A 1 174 ? 16.620 -0.404 -10.217 1.00 86.69 174 ALA A C 1
ATOM 1285 O O . ALA A 1 174 ? 15.558 0.121 -9.885 1.00 86.69 174 ALA A O 1
ATOM 1286 N N . GLY A 1 175 ? 17.257 -0.071 -11.333 1.00 86.50 175 GLY A N 1
ATOM 1287 C CA . GLY A 1 175 ? 16.761 0.924 -12.277 1.00 86.50 175 GLY A CA 1
ATOM 1288 C C . GLY A 1 175 ? 17.738 1.144 -13.434 1.00 86.50 175 GLY A C 1
ATOM 1289 O O . GLY A 1 175 ? 18.703 0.387 -13.566 1.00 86.50 175 GLY A O 1
ATOM 1290 N N . PRO A 1 176 ? 17.513 2.169 -14.270 1.00 84.31 176 PRO A N 1
ATOM 1291 C CA . PRO A 1 176 ? 18.405 2.527 -15.368 1.00 84.31 176 PRO A CA 1
ATOM 1292 C C . PRO A 1 176 ? 19.867 2.667 -14.933 1.00 84.31 176 PRO A C 1
ATOM 1294 O O . PRO A 1 176 ? 20.158 3.298 -13.916 1.00 84.31 176 PRO A O 1
ATOM 1297 N N . ALA A 1 177 ? 20.789 2.124 -15.734 1.00 86.25 177 ALA A N 1
ATOM 1298 C CA . ALA A 1 177 ? 22.223 2.120 -15.431 1.00 86.25 177 ALA A CA 1
ATOM 1299 C C . ALA A 1 177 ? 22.778 3.530 -15.162 1.00 86.25 177 ALA A C 1
ATOM 1301 O O . ALA A 1 177 ? 23.544 3.718 -14.220 1.00 86.25 177 ALA A O 1
ATOM 1302 N N . GLU A 1 178 ? 22.321 4.521 -15.930 1.00 86.19 178 GLU A N 1
ATOM 1303 C CA . GLU A 1 178 ? 22.681 5.935 -15.766 1.00 86.19 178 GLU A CA 1
ATOM 1304 C C . GLU A 1 178 ? 22.285 6.470 -14.379 1.00 86.19 178 GLU A C 1
ATOM 1306 O O . GLU A 1 178 ? 23.066 7.151 -13.719 1.00 86.19 178 GLU A O 1
ATOM 1311 N N . LEU A 1 179 ? 21.093 6.109 -13.886 1.00 86.81 179 LEU A N 1
ATOM 1312 C CA . LEU A 1 179 ? 20.632 6.509 -12.554 1.00 86.81 179 LEU A CA 1
ATOM 1313 C C . LEU A 1 179 ? 21.392 5.776 -11.446 1.00 86.81 179 LEU A C 1
ATOM 1315 O O . LEU A 1 179 ? 21.701 6.380 -10.419 1.00 86.81 179 LEU A O 1
ATOM 1319 N N . ILE A 1 180 ? 21.709 4.492 -11.642 1.00 89.62 180 ILE A N 1
ATOM 1320 C CA . ILE A 1 180 ? 22.512 3.710 -10.691 1.00 89.62 180 ILE A CA 1
ATOM 1321 C C . ILE A 1 180 ? 23.918 4.308 -10.556 1.00 89.62 180 ILE A C 1
ATOM 1323 O O . ILE A 1 180 ? 24.424 4.407 -9.436 1.00 89.62 180 ILE A O 1
ATOM 1327 N N . GLU A 1 181 ? 24.539 4.734 -11.659 1.00 91.44 181 GLU A N 1
ATOM 1328 C CA . GLU A 1 181 ? 25.866 5.357 -11.642 1.00 91.44 181 GLU A CA 1
ATOM 1329 C C . GLU A 1 181 ? 25.869 6.647 -10.808 1.00 91.44 181 GLU A C 1
ATOM 1331 O O . GLU A 1 181 ? 26.694 6.805 -9.902 1.00 91.44 181 GLU A O 1
ATOM 1336 N N . GLU A 1 182 ? 24.914 7.545 -11.058 1.00 91.44 182 GLU A N 1
ATOM 1337 C CA . GLU A 1 182 ? 24.794 8.803 -10.315 1.00 91.44 182 GLU A CA 1
ATOM 1338 C C . GLU A 1 182 ? 24.434 8.575 -8.840 1.00 91.44 182 GLU A C 1
ATOM 1340 O O . GLU A 1 182 ? 25.026 9.182 -7.942 1.00 91.44 182 GLU A O 1
ATOM 1345 N N . ALA A 1 183 ? 23.526 7.641 -8.553 1.00 90.00 183 ALA A N 1
ATOM 1346 C CA . ALA A 1 183 ? 23.186 7.265 -7.184 1.00 90.00 183 ALA A CA 1
ATOM 1347 C C . ALA A 1 183 ? 24.390 6.675 -6.433 1.00 90.00 183 ALA A C 1
ATOM 1349 O O . ALA A 1 183 ? 24.569 6.958 -5.248 1.00 90.00 183 ALA A O 1
ATOM 1350 N N . GLY A 1 184 ? 25.255 5.914 -7.112 1.00 89.75 184 GLY A N 1
ATOM 1351 C CA . GLY A 1 184 ? 26.509 5.406 -6.556 1.00 89.75 184 GLY A CA 1
ATOM 1352 C C . GLY A 1 184 ? 27.461 6.524 -6.118 1.00 89.75 184 GLY A C 1
ATOM 1353 O O . GLY A 1 184 ? 28.047 6.434 -5.036 1.00 89.75 184 GLY A O 1
ATOM 1354 N N . LYS A 1 185 ? 27.559 7.611 -6.901 1.00 91.06 185 LYS A N 1
ATOM 1355 C CA . LYS A 1 185 ? 28.357 8.806 -6.556 1.00 91.06 185 LYS A CA 1
ATOM 1356 C C . LYS A 1 185 ? 27.833 9.464 -5.278 1.00 91.06 185 LYS A C 1
ATOM 1358 O O . LYS A 1 185 ? 28.606 9.721 -4.357 1.00 91.06 185 LYS A O 1
ATOM 1363 N N . VAL A 1 186 ? 26.518 9.673 -5.177 1.00 91.81 186 VAL A N 1
ATOM 1364 C CA . VAL A 1 186 ? 25.886 10.242 -3.971 1.00 91.81 186 VAL A CA 1
ATOM 1365 C C . VAL A 1 186 ? 26.059 9.317 -2.766 1.00 91.81 186 VAL A C 1
ATOM 1367 O O . VAL A 1 186 ? 26.445 9.772 -1.686 1.00 91.81 186 VAL A O 1
ATOM 1370 N N . HIS A 1 187 ? 25.817 8.017 -2.945 1.00 89.75 187 HIS A N 1
ATOM 1371 C CA . HIS A 1 187 ? 25.931 7.017 -1.887 1.00 89.75 187 HIS A CA 1
ATOM 1372 C C . HIS A 1 187 ? 27.347 6.983 -1.310 1.00 89.75 187 HIS A C 1
ATOM 1374 O O . HIS A 1 187 ? 27.502 7.124 -0.100 1.00 89.75 187 HIS A O 1
ATOM 1380 N N . GLY A 1 188 ? 28.370 6.913 -2.169 1.00 87.62 188 GLY A N 1
ATOM 1381 C CA . GLY A 1 188 ? 29.776 6.856 -1.762 1.00 87.62 188 GLY A CA 1
ATOM 1382 C C . GLY A 1 188 ? 30.256 8.056 -0.938 1.00 87.62 188 GLY A C 1
ATOM 1383 O O . GLY A 1 188 ? 31.193 7.913 -0.155 1.00 87.62 188 GLY A O 1
ATOM 1384 N N . HIS A 1 189 ? 29.604 9.216 -1.064 1.00 89.31 189 HIS A N 1
ATOM 1385 C CA . HIS A 1 189 ? 29.888 10.402 -0.247 1.00 89.31 189 HIS A CA 1
ATOM 1386 C C . HIS A 1 189 ? 28.991 10.545 0.989 1.00 89.31 189 HIS A C 1
ATOM 1388 O O . HIS A 1 189 ? 29.349 11.276 1.911 1.00 89.31 189 HIS A O 1
ATOM 1394 N N . SER A 1 190 ? 27.839 9.873 1.016 1.00 88.12 190 SER A N 1
ATOM 1395 C CA . SER A 1 190 ? 26.838 10.028 2.078 1.00 88.12 190 SER A CA 1
ATOM 1396 C C . SER A 1 190 ? 26.985 8.982 3.178 1.00 88.12 190 SER A C 1
ATOM 1398 O O . SER A 1 190 ? 26.865 9.300 4.360 1.00 88.12 190 SER A O 1
ATOM 1400 N N . VAL A 1 191 ? 27.223 7.723 2.807 1.00 85.62 191 VAL A N 1
ATOM 1401 C CA . VAL A 1 191 ? 27.282 6.599 3.744 1.00 85.62 191 VAL A CA 1
ATOM 1402 C C . VAL A 1 191 ? 28.150 5.475 3.183 1.00 85.62 191 VAL A C 1
ATOM 1404 O O . VAL A 1 191 ? 28.223 5.256 1.979 1.00 85.62 191 VAL A O 1
ATOM 1407 N N . SER A 1 192 ? 28.810 4.724 4.061 1.00 84.50 192 SER A N 1
ATOM 1408 C CA . SER A 1 192 ? 29.460 3.478 3.662 1.00 84.50 192 SER A CA 1
ATOM 1409 C C . SER A 1 192 ? 28.420 2.437 3.230 1.00 84.50 192 SER A C 1
ATOM 1411 O O . SER A 1 192 ? 27.390 2.287 3.889 1.00 84.50 192 SER A O 1
ATOM 1413 N N . CYS A 1 193 ? 28.720 1.678 2.174 1.00 86.25 193 CYS A N 1
ATOM 1414 C CA . CYS A 1 193 ? 27.895 0.553 1.725 1.00 86.25 193 CYS A CA 1
ATOM 1415 C C . CYS A 1 193 ? 27.610 -0.452 2.863 1.00 86.25 193 CYS A C 1
ATOM 1417 O O . CYS A 1 193 ? 28.333 -0.501 3.865 1.00 86.25 193 CYS A O 1
ATOM 1419 N N . ALA A 1 194 ? 26.559 -1.265 2.700 1.00 90.25 194 ALA A N 1
ATOM 1420 C CA . ALA A 1 194 ? 26.191 -2.308 3.653 1.00 90.25 194 ALA A CA 1
ATOM 1421 C C . ALA A 1 194 ? 27.400 -3.190 4.006 1.00 90.25 194 ALA A C 1
ATOM 1423 O O . ALA A 1 194 ? 28.196 -3.561 3.142 1.00 90.25 194 ALA A O 1
ATOM 1424 N N . VAL A 1 195 ? 27.546 -3.528 5.287 1.00 93.00 195 VAL A N 1
ATOM 1425 C CA . VAL A 1 195 ? 28.709 -4.275 5.782 1.00 93.00 195 VAL A CA 1
ATOM 1426 C C . VAL A 1 195 ? 28.825 -5.654 5.122 1.00 93.00 195 VAL A C 1
ATOM 1428 O O . VAL A 1 195 ? 27.831 -6.323 4.854 1.00 93.00 195 VAL A O 1
ATOM 1431 N N . ASN A 1 196 ? 30.059 -6.097 4.875 1.00 95.31 196 ASN A N 1
ATOM 1432 C CA . ASN A 1 196 ? 30.371 -7.292 4.082 1.00 95.31 196 ASN A CA 1
ATOM 1433 C C . ASN A 1 196 ? 29.579 -8.549 4.519 1.00 95.31 196 ASN A C 1
ATOM 1435 O O . ASN A 1 196 ? 28.915 -9.176 3.696 1.00 95.31 196 ASN A O 1
ATOM 1439 N N . PHE A 1 197 ? 29.569 -8.880 5.815 1.00 96.38 197 PHE A N 1
ATOM 1440 C CA . PHE A 1 197 ? 28.879 -10.084 6.297 1.00 96.38 197 PHE A CA 1
ATOM 1441 C C . PHE A 1 197 ? 27.349 -10.015 6.115 1.00 96.38 197 PHE A C 1
ATOM 1443 O O . PHE A 1 197 ? 26.709 -11.045 5.922 1.00 96.38 197 PHE A O 1
ATOM 1450 N N . VAL A 1 198 ? 26.763 -8.809 6.130 1.00 96.94 198 VAL A N 1
ATOM 1451 C CA . VAL A 1 198 ? 25.336 -8.596 5.847 1.00 96.94 198 VAL A CA 1
ATOM 1452 C C . VAL A 1 198 ? 25.041 -8.888 4.378 1.00 96.94 198 VAL A C 1
ATOM 1454 O O . VAL A 1 198 ? 24.029 -9.517 4.084 1.00 96.94 198 VAL A O 1
ATOM 1457 N N . GLN A 1 199 ? 25.923 -8.485 3.457 1.00 96.19 199 GLN A N 1
ATOM 1458 C CA . GLN A 1 199 ? 25.759 -8.802 2.035 1.00 96.19 199 GLN A CA 1
ATOM 1459 C C . GLN A 1 199 ? 25.783 -10.318 1.800 1.00 96.19 199 GLN A C 1
ATOM 1461 O O . GLN A 1 199 ? 24.931 -10.837 1.083 1.00 96.19 199 GLN A O 1
ATOM 1466 N N . HIS A 1 200 ? 26.695 -11.045 2.457 1.00 97.44 200 HIS A N 1
ATOM 1467 C CA . HIS A 1 200 ? 26.719 -12.510 2.394 1.00 97.44 200 HIS A CA 1
ATOM 1468 C C . HIS A 1 200 ? 25.450 -13.149 2.966 1.00 97.44 200 HIS A C 1
ATOM 1470 O O . HIS A 1 200 ? 24.910 -14.060 2.345 1.00 97.44 200 HIS A O 1
ATOM 1476 N N . ALA A 1 201 ? 24.936 -12.646 4.092 1.00 97.31 201 ALA A N 1
ATOM 1477 C CA . ALA A 1 201 ? 23.657 -13.100 4.634 1.00 97.31 201 ALA A CA 1
ATOM 1478 C C . ALA A 1 201 ? 22.487 -12.826 3.671 1.00 97.31 201 ALA A C 1
ATOM 1480 O O . ALA A 1 201 ? 21.593 -13.653 3.550 1.00 97.31 201 ALA A O 1
ATOM 1481 N N . GLY A 1 202 ? 22.513 -11.708 2.937 1.00 96.44 202 GLY A N 1
ATOM 1482 C CA . GLY A 1 202 ? 21.534 -11.419 1.885 1.00 96.44 202 GLY A CA 1
ATOM 1483 C C . GLY A 1 202 ? 21.595 -12.408 0.717 1.00 96.44 202 GLY A C 1
ATOM 1484 O O . GLY A 1 202 ? 20.560 -12.867 0.245 1.00 96.44 202 GLY A O 1
ATOM 1485 N N . VAL A 1 203 ? 22.797 -12.785 0.269 1.00 96.62 203 VAL A N 1
ATOM 1486 C CA . VAL A 1 203 ? 22.967 -13.819 -0.771 1.00 96.62 203 VAL A CA 1
ATOM 1487 C C . VAL A 1 203 ? 22.454 -15.178 -0.292 1.00 96.62 203 VAL A C 1
ATOM 1489 O O . VAL A 1 203 ? 21.817 -15.887 -1.067 1.00 96.62 203 VAL A O 1
ATOM 1492 N N . GLU A 1 204 ? 22.711 -15.529 0.967 1.00 97.44 204 GLU A N 1
ATOM 1493 C CA . GLU A 1 204 ? 22.203 -16.758 1.582 1.00 97.44 204 GLU A CA 1
ATOM 1494 C C . GLU A 1 204 ? 20.671 -16.756 1.654 1.00 97.44 204 GLU A C 1
ATOM 1496 O O . GLU A 1 204 ? 20.027 -17.712 1.224 1.00 97.44 204 GLU A O 1
ATOM 1501 N N . ALA A 1 205 ? 20.086 -15.640 2.099 1.00 96.69 205 ALA A N 1
ATOM 1502 C CA . ALA A 1 205 ? 18.643 -15.449 2.148 1.00 96.69 205 ALA A CA 1
ATOM 1503 C C . ALA A 1 205 ? 17.993 -15.661 0.769 1.00 96.69 205 ALA A C 1
ATOM 1505 O O . ALA A 1 205 ? 17.046 -16.432 0.649 1.00 96.69 205 ALA A O 1
ATOM 1506 N N . LEU A 1 206 ? 18.549 -15.069 -0.293 1.00 93.94 206 LEU A N 1
ATOM 1507 C CA . LEU A 1 206 ? 18.018 -15.213 -1.657 1.00 93.94 206 LEU A CA 1
ATOM 1508 C C . LEU A 1 206 ? 18.090 -16.634 -2.223 1.00 93.94 206 LEU A C 1
ATOM 1510 O O . LEU A 1 206 ? 17.383 -16.930 -3.178 1.00 93.94 206 LEU A O 1
ATOM 1514 N N . ARG A 1 207 ? 18.995 -17.481 -1.728 1.00 96.50 207 ARG A N 1
ATOM 1515 C CA . ARG A 1 207 ? 19.272 -18.789 -2.341 1.00 96.50 207 ARG A CA 1
ATOM 1516 C C . ARG A 1 207 ? 18.628 -19.955 -1.613 1.00 96.50 207 ARG A C 1
ATOM 1518 O O . ARG A 1 207 ? 18.344 -20.958 -2.255 1.00 96.50 207 ARG A O 1
ATOM 1525 N N . ASN A 1 208 ? 18.457 -19.843 -0.298 1.00 97.25 208 ASN A N 1
ATOM 1526 C CA . ASN A 1 208 ? 18.209 -21.007 0.552 1.00 97.25 208 ASN A CA 1
ATOM 1527 C C . ASN A 1 208 ? 17.035 -20.828 1.528 1.00 97.25 208 ASN A C 1
ATOM 1529 O O . ASN A 1 208 ? 16.907 -21.625 2.453 1.00 97.25 208 ASN A O 1
ATOM 1533 N N . THR A 1 209 ? 16.192 -19.797 1.374 1.00 96.12 209 THR A N 1
ATOM 1534 C CA . THR A 1 209 ? 15.128 -19.512 2.361 1.00 96.12 209 THR A CA 1
ATOM 1535 C C . THR A 1 209 ? 13.704 -19.474 1.813 1.00 96.12 209 THR A C 1
ATOM 1537 O O . THR A 1 209 ? 12.795 -19.180 2.580 1.00 96.12 209 THR A O 1
ATOM 1540 N N . ASP A 1 210 ? 13.470 -19.829 0.545 1.00 93.31 210 ASP A N 1
ATOM 1541 C CA . ASP A 1 210 ? 12.131 -19.773 -0.069 1.00 93.31 210 ASP A CA 1
ATOM 1542 C C . ASP A 1 210 ? 11.059 -20.529 0.741 1.00 93.31 210 ASP A C 1
ATOM 1544 O O . ASP A 1 210 ? 9.965 -20.007 0.954 1.00 93.31 210 ASP A O 1
ATOM 1548 N N . GLU A 1 211 ? 11.385 -21.717 1.264 1.00 96.88 211 GLU A N 1
ATOM 1549 C CA . GLU A 1 211 ? 10.485 -22.497 2.128 1.00 96.88 211 GLU A CA 1
ATOM 1550 C C . GLU A 1 211 ? 10.166 -21.755 3.437 1.00 96.88 211 GLU A C 1
ATOM 1552 O O . GLU A 1 211 ? 9.000 -21.588 3.786 1.00 96.88 211 GLU A O 1
ATOM 1557 N N . ALA A 1 212 ? 11.179 -21.201 4.110 1.00 96.12 212 ALA A N 1
ATOM 1558 C CA . ALA A 1 212 ? 10.993 -20.428 5.339 1.00 96.12 212 ALA A CA 1
ATOM 1559 C C . ALA A 1 212 ? 10.191 -19.131 5.108 1.00 96.12 212 ALA A C 1
ATOM 1561 O O . ALA A 1 212 ? 9.422 -18.704 5.972 1.00 96.12 212 ALA A O 1
ATOM 1562 N N . VAL A 1 213 ? 10.348 -18.496 3.941 1.00 95.00 213 VAL A N 1
ATOM 1563 C CA . VAL A 1 213 ? 9.544 -17.332 3.542 1.00 95.00 213 VAL A CA 1
ATOM 1564 C C . VAL A 1 213 ? 8.083 -17.737 3.349 1.00 95.00 213 VAL A C 1
ATOM 1566 O O . VAL A 1 213 ? 7.197 -17.037 3.840 1.00 95.00 213 VAL A O 1
ATOM 1569 N N . ALA A 1 214 ? 7.821 -18.866 2.685 1.00 94.94 214 ALA A N 1
ATOM 1570 C CA . ALA A 1 214 ? 6.469 -19.382 2.488 1.00 94.94 214 ALA A CA 1
ATOM 1571 C C . ALA A 1 214 ? 5.791 -19.751 3.820 1.00 94.94 214 ALA A C 1
ATOM 1573 O O . ALA A 1 214 ? 4.646 -19.362 4.053 1.00 94.94 214 ALA A O 1
ATOM 1574 N N . GLU A 1 215 ? 6.506 -20.419 4.730 1.00 97.06 215 GLU A N 1
ATOM 1575 C CA . GLU A 1 215 ? 6.020 -20.719 6.085 1.00 97.06 215 GLU A CA 1
ATOM 1576 C C . GLU A 1 215 ? 5.668 -19.445 6.862 1.00 97.06 215 GLU A C 1
ATOM 1578 O O . GLU A 1 215 ? 4.615 -19.351 7.497 1.00 97.06 215 GLU A O 1
ATOM 1583 N N . MET A 1 216 ? 6.531 -18.430 6.791 1.00 95.56 216 MET A N 1
ATOM 1584 C CA . MET A 1 216 ? 6.301 -17.147 7.448 1.00 95.56 216 MET A CA 1
ATOM 1585 C C . MET A 1 216 ? 5.107 -16.395 6.849 1.00 95.56 216 MET A C 1
ATOM 1587 O O . MET A 1 216 ? 4.326 -15.810 7.602 1.00 95.56 216 MET A O 1
ATOM 1591 N N . ALA A 1 217 ? 4.933 -16.426 5.526 1.00 94.25 217 ALA A N 1
ATOM 1592 C CA . ALA A 1 217 ? 3.774 -15.840 4.858 1.00 94.25 217 ALA A CA 1
ATOM 1593 C C . ALA A 1 217 ? 2.468 -16.517 5.306 1.00 94.25 217 ALA A C 1
ATOM 1595 O O . ALA A 1 217 ? 1.541 -15.820 5.715 1.00 94.25 217 ALA A O 1
ATOM 1596 N N . ALA A 1 218 ? 2.432 -17.853 5.345 1.00 96.00 218 ALA A N 1
ATOM 1597 C CA . ALA A 1 218 ? 1.282 -18.611 5.840 1.00 96.00 218 ALA A CA 1
ATOM 1598 C C . ALA A 1 218 ? 0.977 -18.311 7.321 1.00 96.00 218 ALA A C 1
ATOM 1600 O O . ALA A 1 218 ? -0.181 -18.185 7.718 1.00 96.00 218 ALA A O 1
ATOM 1601 N N . ALA A 1 219 ? 2.008 -18.131 8.152 1.00 95.81 219 ALA A N 1
ATOM 1602 C CA . ALA A 1 219 ? 1.826 -17.736 9.547 1.00 95.81 219 ALA A CA 1
ATOM 1603 C C . ALA A 1 219 ? 1.242 -16.318 9.688 1.00 95.81 219 ALA A C 1
ATOM 1605 O O . ALA A 1 219 ? 0.446 -16.070 10.595 1.00 95.81 219 ALA A O 1
ATOM 1606 N N . PHE A 1 220 ? 1.626 -15.373 8.825 1.00 96.44 220 PHE A N 1
ATOM 1607 C CA . PHE A 1 220 ? 1.020 -14.038 8.803 1.00 96.44 220 PHE A CA 1
ATOM 1608 C C . PHE A 1 220 ? -0.420 -14.065 8.301 1.00 96.44 220 PHE A C 1
ATOM 1610 O O . PHE A 1 220 ? -1.251 -13.365 8.872 1.00 96.44 220 PHE A O 1
ATOM 1617 N N . GLU A 1 221 ? -0.720 -14.898 7.309 1.00 96.12 221 GLU A N 1
ATOM 1618 C CA . GLU A 1 221 ? -2.080 -15.115 6.823 1.00 96.12 221 GLU A CA 1
ATOM 1619 C C . GLU A 1 221 ? -2.996 -15.650 7.932 1.00 96.12 221 GLU A C 1
ATOM 1621 O O . GLU A 1 221 ? -4.019 -15.044 8.235 1.00 96.12 221 GLU A O 1
ATOM 1626 N N . GLN A 1 222 ? -2.565 -16.690 8.651 1.00 96.38 222 GLN A N 1
ATOM 1627 C CA . GLN A 1 222 ? -3.323 -17.225 9.785 1.00 96.38 222 GLN A CA 1
ATOM 1628 C C . GLN A 1 222 ? -3.570 -16.172 10.881 1.00 96.38 222 GLN A C 1
ATOM 1630 O O . GLN A 1 222 ? -4.648 -16.128 11.471 1.00 96.38 222 GLN A O 1
ATOM 1635 N N . ARG A 1 223 ? -2.578 -15.321 11.181 1.00 97.50 223 ARG A N 1
ATOM 1636 C CA . ARG A 1 223 ? -2.729 -14.239 12.173 1.00 97.50 223 ARG A CA 1
ATOM 1637 C C . ARG A 1 223 ? -3.665 -13.138 11.686 1.00 97.50 223 ARG A C 1
ATOM 1639 O O . ARG A 1 223 ? -4.401 -12.594 12.502 1.00 97.50 223 ARG A O 1
ATOM 1646 N N . ARG A 1 224 ? -3.625 -12.802 10.393 1.00 97.12 224 ARG A N 1
ATOM 1647 C CA . ARG A 1 224 ? -4.552 -11.853 9.766 1.00 97.12 224 ARG A CA 1
ATOM 1648 C C . ARG A 1 224 ? -5.981 -12.352 9.934 1.00 97.12 224 ARG A C 1
ATOM 1650 O O . ARG A 1 224 ? -6.802 -11.620 10.472 1.00 97.12 224 ARG A O 1
ATOM 1657 N N . ASP A 1 225 ? -6.245 -13.583 9.513 1.00 96.62 225 ASP A N 1
ATOM 1658 C CA . ASP A 1 225 ? -7.594 -14.150 9.512 1.00 96.62 225 ASP A CA 1
ATOM 1659 C C . ASP A 1 225 ? -8.144 -14.253 10.941 1.00 96.62 225 ASP A C 1
ATOM 1661 O O . ASP A 1 225 ? -9.262 -13.820 11.202 1.00 96.62 225 ASP A O 1
ATOM 1665 N N . MET A 1 226 ? -7.310 -14.697 11.889 1.00 96.94 226 MET A N 1
ATOM 1666 C CA . MET A 1 226 ? -7.654 -14.728 13.313 1.00 96.94 226 MET A CA 1
ATOM 1667 C C . MET A 1 226 ? -7.990 -13.341 13.872 1.00 96.94 226 MET A C 1
ATOM 1669 O O . MET A 1 226 ? -8.970 -13.204 14.591 1.00 96.94 226 MET A O 1
ATOM 1673 N N . LEU A 1 227 ? -7.215 -12.301 13.545 1.00 96.81 227 LEU A N 1
ATOM 1674 C CA . LEU A 1 227 ? -7.517 -10.943 14.010 1.00 96.81 227 LEU A CA 1
ATOM 1675 C C . LEU A 1 227 ? -8.828 -10.405 13.437 1.00 96.81 227 LEU A C 1
ATOM 1677 O O . LEU A 1 227 ? -9.550 -9.718 14.149 1.00 96.81 227 LEU A O 1
ATOM 1681 N N . ILE A 1 228 ? -9.111 -10.682 12.163 1.00 96.19 2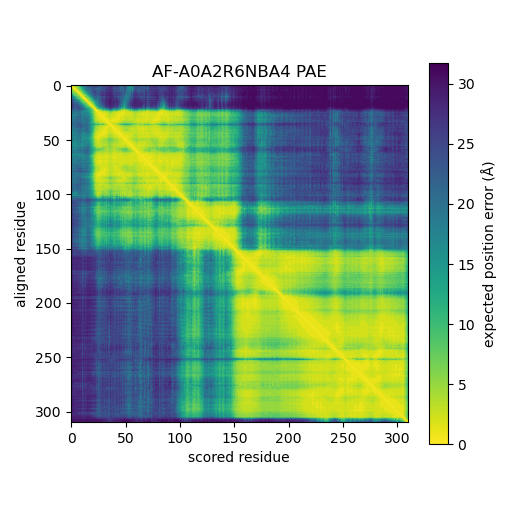28 ILE A N 1
ATOM 1682 C CA . ILE A 1 228 ? -10.360 -10.258 11.520 1.00 96.19 228 ILE A CA 1
ATOM 1683 C C . ILE A 1 228 ? -11.552 -10.936 12.201 1.00 96.19 228 ILE A C 1
ATOM 1685 O O . ILE A 1 228 ? -12.525 -10.258 12.516 1.00 96.19 228 ILE A O 1
ATOM 1689 N N . GLU A 1 229 ? -11.462 -12.241 12.461 1.00 96.62 229 GLU A N 1
ATOM 1690 C CA . GLU A 1 229 ? -12.500 -13.005 13.163 1.00 96.62 229 GLU A CA 1
ATOM 1691 C C . GLU A 1 229 ? -12.723 -12.473 14.589 1.00 96.62 229 GLU A C 1
ATOM 1693 O O . GLU A 1 229 ? -13.844 -12.132 14.953 1.00 96.62 229 GLU A O 1
ATOM 1698 N N . GLU A 1 230 ? -11.652 -12.288 15.365 1.00 96.31 230 GLU A N 1
ATOM 1699 C CA . GLU A 1 230 ? -11.729 -11.790 16.745 1.00 96.31 230 GLU A CA 1
ATOM 1700 C C . GLU A 1 230 ? -12.289 -10.356 16.831 1.00 96.31 230 GLU A C 1
ATOM 1702 O O . GLU A 1 230 ? -13.001 -10.020 17.779 1.00 96.31 230 GLU A O 1
ATOM 1707 N N . LEU A 1 231 ? -11.977 -9.493 15.862 1.00 95.44 231 LEU A N 1
ATOM 1708 C CA . LEU A 1 231 ? -12.543 -8.143 15.787 1.00 95.44 231 LEU A CA 1
ATOM 1709 C C . LEU A 1 231 ? -14.023 -8.173 15.394 1.00 95.44 231 LEU A C 1
ATOM 1711 O O . LEU A 1 231 ? -14.822 -7.459 16.001 1.00 95.44 231 LEU A O 1
ATOM 1715 N N . ALA A 1 232 ? -14.405 -9.034 14.448 1.00 94.75 232 ALA A N 1
ATOM 1716 C CA . ALA A 1 232 ? -15.798 -9.207 14.046 1.00 94.75 232 ALA A CA 1
ATOM 1717 C C . ALA A 1 232 ? -16.670 -9.725 15.203 1.00 94.75 232 ALA A C 1
ATOM 1719 O O . ALA A 1 232 ? -17.771 -9.212 15.411 1.00 94.75 232 ALA A O 1
ATOM 1720 N N . ASP A 1 233 ? -16.161 -10.660 16.011 1.00 94.38 233 ASP A N 1
ATOM 1721 C CA . ASP A 1 233 ? -16.831 -11.156 17.225 1.00 94.38 233 ASP A CA 1
ATOM 1722 C C . ASP A 1 233 ? -17.067 -10.051 18.270 1.00 94.38 233 ASP A C 1
ATOM 1724 O O . ASP A 1 233 ? -18.014 -10.121 19.057 1.00 94.38 233 ASP A O 1
ATOM 1728 N N . ARG A 1 234 ? -16.234 -9.004 18.250 1.00 93.56 234 ARG A N 1
ATOM 1729 C CA . ARG A 1 234 ? -16.346 -7.794 19.083 1.00 93.56 234 ARG A CA 1
ATOM 1730 C C . ARG A 1 234 ? -17.121 -6.663 18.391 1.00 93.56 234 ARG A C 1
ATOM 1732 O O . ARG A 1 234 ? -17.178 -5.551 18.899 1.00 93.56 234 ARG 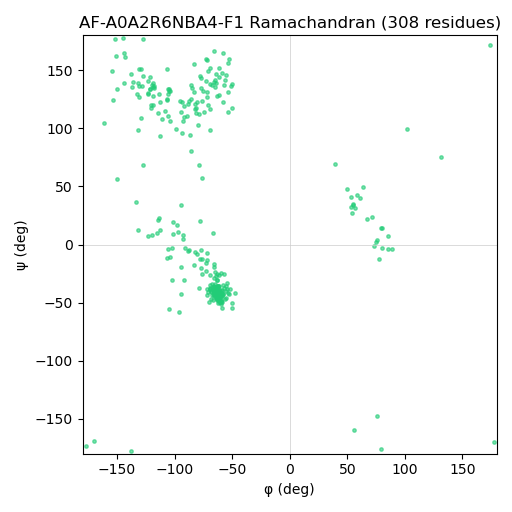A O 1
ATOM 1739 N N . GLY A 1 235 ? -17.741 -6.931 17.240 1.00 91.69 235 GLY A N 1
ATOM 1740 C CA . GLY A 1 235 ? -18.566 -5.966 16.508 1.00 91.69 235 GLY A CA 1
ATOM 1741 C C . GLY A 1 235 ? -17.786 -4.942 15.680 1.00 91.69 235 GLY A C 1
ATOM 1742 O O . GLY A 1 235 ? -18.377 -3.960 15.230 1.00 91.69 235 GLY A O 1
ATOM 1743 N N . VAL A 1 236 ? -16.487 -5.158 15.451 1.00 92.44 236 VAL A N 1
ATOM 1744 C CA . VAL A 1 236 ? -15.635 -4.272 14.648 1.00 92.44 236 VAL A CA 1
ATOM 1745 C C . VAL A 1 236 ? -15.348 -4.906 13.293 1.00 92.44 236 VAL A C 1
ATOM 1747 O O . VAL A 1 236 ? -14.593 -5.869 13.179 1.00 92.44 236 VAL A O 1
ATOM 1750 N N . GLU A 1 237 ? -15.915 -4.329 12.237 1.00 90.94 237 GLU A N 1
ATOM 1751 C CA . GLU A 1 237 ? -15.607 -4.737 10.867 1.00 90.94 237 GLU A CA 1
ATOM 1752 C C . GLU A 1 237 ? -14.357 -4.025 10.343 1.00 90.94 237 GLU A C 1
ATOM 1754 O O . GLU A 1 237 ? -14.194 -2.811 10.476 1.00 90.94 237 GLU A O 1
ATOM 1759 N N . VAL A 1 238 ? -13.469 -4.792 9.709 1.00 90.75 238 VAL A N 1
ATOM 1760 C CA . VAL A 1 238 ? -12.186 -4.308 9.190 1.00 90.75 238 VAL A CA 1
ATOM 1761 C C . VAL A 1 238 ? -11.969 -4.774 7.750 1.00 90.75 238 VAL A C 1
ATOM 1763 O O . VAL A 1 238 ? -12.242 -5.934 7.435 1.00 90.75 238 VAL A O 1
ATOM 1766 N N . PRO A 1 239 ? -11.440 -3.917 6.857 1.00 86.94 239 PRO A N 1
ATOM 1767 C CA . PRO A 1 239 ? -11.063 -4.343 5.514 1.00 86.94 239 PRO A CA 1
ATOM 1768 C C . PRO A 1 239 ? -9.949 -5.397 5.563 1.00 86.94 239 PRO A C 1
ATOM 1770 O O . PRO A 1 239 ? -8.903 -5.173 6.178 1.00 86.94 239 PRO A O 1
ATOM 1773 N N . ALA A 1 240 ? -10.149 -6.531 4.888 1.00 90.00 240 ALA A N 1
ATOM 1774 C CA . ALA A 1 240 ? -9.158 -7.602 4.831 1.00 90.00 240 ALA A CA 1
ATOM 1775 C C . ALA A 1 240 ? -7.944 -7.186 3.971 1.00 90.00 240 ALA A C 1
ATOM 1777 O O . ALA A 1 240 ? -8.111 -6.901 2.783 1.00 90.00 240 ALA A O 1
ATOM 1778 N N . PRO A 1 241 ? -6.715 -7.153 4.524 1.00 89.50 241 PRO A N 1
ATOM 1779 C CA . PRO A 1 241 ? -5.534 -6.801 3.748 1.00 89.50 241 PRO A CA 1
ATOM 1780 C C . PRO A 1 241 ? -5.078 -7.964 2.853 1.00 89.50 241 PRO A C 1
ATOM 1782 O O . PRO A 1 241 ? -4.929 -9.105 3.298 1.00 89.50 241 PRO A O 1
ATOM 1785 N N . GLU A 1 242 ? -4.764 -7.647 1.597 1.00 88.06 242 GLU A N 1
ATOM 1786 C CA . GLU A 1 242 ? -4.242 -8.604 0.608 1.00 88.06 242 GLU A CA 1
ATOM 1787 C C . GLU A 1 242 ? -2.744 -8.914 0.795 1.00 88.06 242 GLU A C 1
ATOM 1789 O O . GLU A 1 242 ? -2.217 -9.856 0.207 1.00 88.06 242 GLU A O 1
ATOM 1794 N N . GLY A 1 243 ? -2.034 -8.139 1.621 1.00 87.62 243 GLY A N 1
ATOM 1795 C CA . GLY A 1 243 ? -0.607 -8.329 1.860 1.00 87.62 243 GLY A CA 1
ATOM 1796 C C . GLY A 1 243 ? -0.050 -7.487 3.006 1.00 87.62 243 GLY A C 1
ATOM 1797 O O . GLY A 1 243 ? -0.784 -6.866 3.775 1.00 87.62 243 GLY A O 1
ATOM 1798 N N . ALA A 1 244 ? 1.284 -7.458 3.100 1.00 91.81 244 ALA A N 1
ATOM 1799 C CA . ALA A 1 244 ? 2.020 -6.940 4.256 1.00 91.81 244 ALA A CA 1
ATOM 1800 C C . ALA A 1 244 ? 1.608 -7.647 5.564 1.00 91.81 244 ALA A C 1
ATOM 1802 O O . ALA A 1 244 ? 1.148 -8.781 5.538 1.00 91.81 244 ALA A O 1
ATOM 1803 N N . PHE A 1 245 ? 1.865 -7.016 6.712 1.00 95.19 245 PHE A N 1
ATOM 1804 C CA . PHE A 1 245 ? 1.480 -7.556 8.019 1.00 95.19 245 PHE A CA 1
ATOM 1805 C C . PHE A 1 245 ? 0.810 -6.508 8.922 1.00 95.19 245 PHE A C 1
ATOM 1807 O O . PHE A 1 245 ? 1.042 -6.446 10.133 1.00 95.19 245 PHE A O 1
ATOM 1814 N N . TYR A 1 246 ? 0.020 -5.631 8.300 1.00 95.81 246 TYR A N 1
ATOM 1815 C CA . TYR A 1 246 ? -0.672 -4.531 8.964 1.00 95.81 246 TYR A CA 1
ATOM 1816 C C . TYR A 1 246 ? -2.177 -4.625 8.754 1.00 95.81 246 TYR A C 1
ATOM 1818 O O . TYR A 1 246 ? -2.629 -4.995 7.673 1.00 95.81 246 TYR A O 1
ATOM 1826 N N . LEU A 1 247 ? -2.925 -4.249 9.782 1.00 95.31 247 LEU A N 1
ATOM 1827 C CA . LEU A 1 247 ? -4.372 -4.105 9.762 1.00 95.31 247 LEU A CA 1
ATOM 1828 C C . LEU A 1 247 ? -4.715 -2.648 10.093 1.00 95.31 247 LEU A C 1
ATOM 1830 O O . LEU A 1 247 ? -4.082 -2.050 10.967 1.00 95.31 247 LEU A O 1
ATOM 1834 N N . MET A 1 248 ? -5.675 -2.073 9.371 1.00 94.81 248 MET A N 1
ATOM 1835 C CA . MET A 1 248 ? -6.179 -0.720 9.621 1.00 94.81 248 MET A CA 1
ATOM 1836 C C . MET A 1 248 ? -7.476 -0.837 10.420 1.00 94.81 248 MET A C 1
ATOM 1838 O O . MET A 1 248 ? -8.524 -1.135 9.855 1.00 94.81 248 MET A O 1
ATOM 1842 N N . LEU A 1 249 ? -7.380 -0.652 11.735 1.00 94.94 249 LEU A N 1
ATOM 1843 C CA . LEU A 1 249 ? -8.507 -0.712 12.664 1.00 94.94 249 LEU A CA 1
ATOM 1844 C C . LEU A 1 249 ? -9.261 0.625 12.606 1.00 94.94 249 LEU A C 1
ATOM 1846 O O . LEU A 1 249 ? -8.609 1.645 12.825 1.00 94.94 249 LEU A O 1
ATOM 1850 N N . PRO A 1 250 ? -10.568 0.673 12.300 1.00 93.44 250 PRO A N 1
ATOM 1851 C CA . PRO A 1 250 ? -11.339 1.906 12.409 1.00 93.44 250 PRO A CA 1
ATOM 1852 C C . PRO A 1 250 ? -11.419 2.334 13.877 1.00 93.44 250 PRO A C 1
ATOM 1854 O O . PRO A 1 250 ? -11.639 1.507 14.760 1.00 93.44 250 PRO A O 1
ATOM 1857 N N . VAL A 1 251 ? -11.206 3.619 14.135 1.00 92.50 251 VAL A N 1
ATOM 1858 C CA . VAL A 1 251 ? -11.213 4.221 15.477 1.00 92.50 251 VAL A CA 1
ATOM 1859 C C . VAL A 1 251 ? -11.944 5.568 15.437 1.00 92.50 251 VAL A C 1
ATOM 1861 O O . VAL A 1 251 ? -12.455 5.969 14.390 1.00 92.50 251 VAL A O 1
ATOM 1864 N N . ALA A 1 252 ? -12.001 6.274 16.569 1.00 83.19 252 ALA A N 1
ATOM 1865 C CA . ALA A 1 252 ? -12.568 7.620 16.641 1.00 83.19 252 ALA A CA 1
ATOM 1866 C C . ALA A 1 252 ? -11.927 8.583 15.618 1.00 83.19 252 ALA A C 1
ATOM 1868 O O . ALA A 1 252 ? -10.788 8.392 15.191 1.00 83.19 252 ALA A O 1
ATOM 1869 N N . GLU A 1 253 ? -12.649 9.650 15.249 1.00 81.50 253 GLU A N 1
ATOM 1870 C CA . GLU A 1 253 ? -12.182 10.637 14.257 1.00 81.50 253 GLU A CA 1
ATOM 1871 C C . GLU A 1 253 ? -10.816 11.243 14.638 1.00 81.50 253 GLU A C 1
ATOM 1873 O O . GLU A 1 253 ? -9.960 11.445 13.775 1.00 81.50 253 GLU A O 1
ATOM 1878 N N . ASP A 1 254 ? -10.585 11.450 15.940 1.00 92.88 254 ASP A N 1
ATOM 1879 C CA . ASP A 1 254 ? -9.272 11.782 16.498 1.00 92.88 254 ASP A CA 1
ATOM 1880 C C . ASP A 1 254 ? -8.461 10.506 16.784 1.00 92.88 254 ASP A C 1
ATOM 1882 O O . ASP A 1 254 ? -8.380 10.003 17.910 1.00 92.88 254 ASP A O 1
ATOM 1886 N N . ASP A 1 255 ? -7.863 9.963 15.723 1.00 94.06 255 ASP A N 1
ATOM 1887 C CA . ASP A 1 255 ? -7.050 8.747 15.789 1.00 94.06 255 ASP A CA 1
ATOM 1888 C C . ASP A 1 255 ? -5.789 8.898 16.652 1.00 94.06 255 ASP A C 1
ATOM 1890 O O . ASP A 1 255 ? -5.311 7.922 17.236 1.00 94.06 255 ASP A O 1
ATOM 1894 N N . GLN A 1 256 ? -5.261 10.116 16.776 1.00 96.38 256 GLN A N 1
ATOM 1895 C CA . GLN A 1 256 ? -4.106 10.396 17.610 1.00 96.38 256 GLN A CA 1
ATOM 1896 C C . GLN A 1 256 ? -4.468 10.283 19.090 1.00 96.38 256 GLN A C 1
ATOM 1898 O O . GLN A 1 256 ? -3.778 9.565 19.818 1.00 96.38 256 GLN A O 1
ATOM 1903 N N . ALA A 1 257 ? -5.554 10.928 19.522 1.00 96.00 257 ALA A N 1
ATOM 1904 C CA . ALA A 1 257 ? -6.039 10.808 20.894 1.00 96.00 257 ALA A CA 1
ATOM 1905 C C . ALA A 1 257 ? -6.381 9.351 21.238 1.00 96.00 257 ALA A C 1
ATOM 1907 O O . ALA A 1 257 ? -5.995 8.863 22.300 1.00 96.00 257 ALA A O 1
ATOM 1908 N N . TRP A 1 258 ? -7.019 8.619 20.316 1.00 96.44 258 TRP A N 1
ATOM 1909 C CA . TRP A 1 258 ? -7.298 7.193 20.504 1.00 96.44 258 TRP A CA 1
ATOM 1910 C C . TRP A 1 258 ? -6.010 6.380 20.708 1.00 96.44 258 TRP A C 1
ATOM 1912 O O . TRP A 1 258 ? -5.918 5.597 21.654 1.00 96.44 258 TRP A O 1
ATOM 1922 N N . CYS A 1 259 ? -4.980 6.590 19.877 1.00 97.00 259 CYS A N 1
ATOM 1923 C CA . CYS A 1 259 ? -3.690 5.906 20.018 1.00 97.00 259 CYS A CA 1
ATOM 1924 C C . CYS A 1 259 ? -2.977 6.255 21.336 1.00 97.00 259 CYS A C 1
ATOM 1926 O O . CYS A 1 259 ? -2.331 5.382 21.920 1.00 97.00 259 CYS A O 1
ATOM 1928 N N . GLU A 1 260 ? -3.083 7.501 21.808 1.00 97.62 260 GLU A N 1
ATOM 1929 C CA . GLU A 1 260 ? -2.536 7.951 23.096 1.00 97.62 260 GLU A CA 1
ATOM 1930 C C . GLU A 1 260 ? -3.238 7.268 24.281 1.00 97.62 260 GLU A C 1
ATOM 1932 O O . GLU A 1 260 ? -2.562 6.779 25.191 1.00 97.62 260 GLU A O 1
ATOM 1937 N N . THR A 1 261 ? -4.566 7.136 24.241 1.00 97.00 261 THR A N 1
ATOM 1938 C CA . THR A 1 261 ? -5.333 6.374 25.239 1.00 97.00 261 THR A CA 1
ATOM 1939 C C . THR A 1 261 ? -5.005 4.883 25.179 1.00 97.00 261 THR A C 1
ATOM 1941 O O . THR A 1 261 ? -4.752 4.266 26.214 1.00 97.00 261 THR A O 1
ATOM 1944 N N . ALA A 1 262 ? -4.913 4.297 23.983 1.00 97.38 262 ALA A N 1
ATOM 1945 C CA . ALA A 1 262 ? -4.580 2.884 23.810 1.00 97.38 262 ALA A CA 1
ATOM 1946 C C . ALA A 1 262 ? -3.227 2.524 24.444 1.00 97.38 262 ALA A C 1
ATOM 1948 O O . ALA A 1 262 ? -3.113 1.503 25.124 1.00 97.38 262 ALA A O 1
ATOM 1949 N N . ILE A 1 263 ? -2.197 3.363 24.286 1.00 98.06 263 ILE A N 1
ATOM 1950 C CA . ILE A 1 263 ? -0.897 3.119 24.928 1.00 98.06 263 ILE A CA 1
ATOM 1951 C C . ILE A 1 263 ? -0.887 3.501 26.414 1.00 98.06 263 ILE A C 1
ATOM 1953 O O . ILE A 1 263 ? -0.253 2.810 27.219 1.00 98.06 263 ILE A O 1
ATOM 1957 N N . GLY A 1 264 ? -1.563 4.589 26.784 1.00 97.94 264 GLY A N 1
ATOM 1958 C CA . GLY A 1 264 ? -1.570 5.125 28.143 1.00 97.94 264 GLY A CA 1
ATOM 1959 C C . GLY A 1 264 ? -2.357 4.265 29.127 1.00 97.94 264 GLY A C 1
ATOM 1960 O O . GLY A 1 264 ? -1.871 4.005 30.227 1.00 97.94 264 GLY A O 1
ATOM 1961 N N . GLU A 1 265 ? -3.533 3.798 28.713 1.00 97.31 265 GLU A N 1
ATOM 1962 C CA . GLU A 1 265 ? -4.495 3.088 29.560 1.00 97.31 265 GLU A CA 1
ATOM 1963 C C . GLU A 1 265 ? -4.498 1.585 29.263 1.00 97.31 265 GLU A C 1
ATOM 1965 O O . GLU A 1 265 ? -4.197 0.784 30.145 1.00 97.31 265 GLU A O 1
ATOM 1970 N N . ALA A 1 266 ? -4.713 1.194 28.003 1.00 97.38 266 ALA A N 1
ATOM 1971 C CA . ALA A 1 266 ? -4.756 -0.219 27.617 1.00 97.38 266 ALA A CA 1
ATOM 1972 C C . ALA A 1 266 ? -3.359 -0.851 27.442 1.00 97.38 266 ALA A C 1
ATOM 1974 O O . ALA A 1 266 ? -3.229 -2.065 27.282 1.00 97.38 266 ALA A O 1
ATOM 1975 N N . HIS A 1 267 ? -2.282 -0.058 27.476 1.00 97.69 267 HIS A N 1
ATOM 1976 C CA . HIS A 1 267 ? -0.907 -0.513 27.234 1.00 97.69 267 HIS A CA 1
ATOM 1977 C C . HIS A 1 267 ? -0.719 -1.245 25.892 1.00 97.69 267 HIS A C 1
ATOM 1979 O O . HIS A 1 267 ? 0.083 -2.182 25.789 1.00 97.69 267 HIS A O 1
ATOM 1985 N N . VAL A 1 268 ? -1.444 -0.812 24.860 1.00 98.06 268 VAL A N 1
ATOM 1986 C CA . VAL A 1 268 ? -1.358 -1.322 23.488 1.00 98.06 268 VAL A CA 1
ATOM 1987 C C . VAL A 1 268 ? -0.821 -0.226 22.572 1.00 98.06 268 VAL A C 1
ATOM 1989 O O . VAL A 1 268 ? -1.467 0.788 22.330 1.00 98.06 268 VAL A O 1
ATOM 1992 N N . ALA A 1 269 ? 0.386 -0.431 22.041 1.00 97.69 269 ALA A N 1
ATOM 1993 C CA . ALA A 1 269 ? 1.003 0.515 21.117 1.00 97.69 269 ALA A CA 1
ATOM 1994 C C . ALA A 1 269 ? 0.485 0.306 19.688 1.00 97.69 269 ALA A C 1
ATOM 1996 O O . ALA A 1 269 ? 0.690 -0.752 19.089 1.00 97.69 269 ALA A O 1
ATOM 1997 N N . THR A 1 270 ? -0.113 1.348 19.124 1.00 96.81 270 THR A N 1
ATOM 1998 C CA . THR A 1 270 ? -0.564 1.421 17.727 1.00 96.81 270 THR A CA 1
ATOM 1999 C C . THR A 1 270 ? -0.001 2.683 17.067 1.00 96.81 270 THR A C 1
ATOM 2001 O O . THR A 1 270 ? 0.729 3.448 17.701 1.00 96.81 270 THR A O 1
ATOM 2004 N N . VAL A 1 271 ? -0.253 2.879 15.770 1.00 97.62 271 VAL A N 1
ATOM 2005 C CA . VAL A 1 271 ? 0.181 4.092 15.056 1.00 97.62 271 VAL A CA 1
ATOM 2006 C C . VAL A 1 271 ? -1.034 4.775 14.433 1.00 97.62 271 VAL A C 1
ATOM 2008 O O . VAL A 1 271 ? -1.759 4.089 13.711 1.00 97.62 271 VAL A O 1
ATOM 2011 N N . PRO A 1 272 ? -1.239 6.087 14.641 1.00 96.69 272 PRO A N 1
ATOM 2012 C CA . PRO A 1 272 ? -2.395 6.787 14.093 1.00 96.69 272 PRO A CA 1
ATOM 2013 C C . PRO A 1 272 ? -2.352 6.806 12.562 1.00 96.69 272 PRO A C 1
ATOM 2015 O O . PRO A 1 272 ? -1.289 6.937 11.942 1.00 96.69 272 PRO A O 1
ATOM 2018 N N . GLY A 1 273 ? -3.515 6.646 11.947 1.00 93.25 273 GLY A N 1
ATOM 2019 C CA . GLY A 1 273 ? -3.718 6.577 10.506 1.00 93.25 273 GLY A CA 1
ATOM 2020 C C . GLY A 1 273 ? -3.467 7.910 9.811 1.00 93.25 273 GLY A C 1
ATOM 2021 O O . GLY A 1 273 ? -3.015 7.931 8.664 1.00 93.25 273 GLY A O 1
ATOM 2022 N N . SER A 1 274 ? -3.639 9.024 10.516 1.00 92.00 274 SER A N 1
ATOM 2023 C CA . SER A 1 274 ? -3.279 10.381 10.104 1.00 92.00 274 SER A CA 1
ATOM 2024 C C . SER A 1 274 ? -1.807 10.498 9.692 1.00 92.00 274 SER A C 1
ATOM 2026 O O . SER A 1 274 ? -1.501 11.178 8.711 1.00 92.00 274 SER A O 1
ATOM 2028 N N . ALA A 1 275 ? -0.899 9.732 10.311 1.00 91.38 275 ALA A N 1
ATOM 2029 C CA . ALA A 1 275 ? 0.505 9.640 9.890 1.00 91.38 275 ALA A CA 1
ATOM 2030 C C . ALA A 1 275 ? 0.699 8.994 8.498 1.00 91.38 275 ALA A C 1
ATOM 2032 O O . ALA A 1 275 ? 1.763 9.131 7.893 1.00 91.38 275 ALA A O 1
ATOM 2033 N N . PHE A 1 276 ? -0.321 8.299 7.987 1.00 89.31 276 PHE A N 1
ATOM 2034 C CA . PHE A 1 276 ? -0.365 7.642 6.675 1.00 89.31 276 PHE A CA 1
ATOM 2035 C C . PHE A 1 276 ? -1.417 8.255 5.735 1.00 89.31 276 PHE A C 1
ATOM 2037 O O . PHE A 1 276 ? -1.695 7.684 4.684 1.00 89.31 276 PHE A O 1
ATOM 2044 N N . GLY A 1 277 ? -2.016 9.397 6.096 1.00 88.25 277 GLY A N 1
ATOM 2045 C CA . GLY A 1 277 ? -3.072 10.035 5.303 1.00 88.25 277 GLY A CA 1
ATOM 2046 C C . GLY A 1 277 ? -4.414 9.294 5.328 1.00 88.25 277 GLY A C 1
ATOM 2047 O O . GLY A 1 277 ? -5.200 9.436 4.398 1.00 88.25 277 GLY A O 1
ATOM 2048 N N . THR A 1 278 ? -4.670 8.488 6.361 1.00 88.56 278 THR A N 1
ATOM 2049 C CA . THR A 1 278 ? -5.917 7.725 6.556 1.00 88.56 278 THR A CA 1
ATOM 2050 C C . THR A 1 278 ? -6.494 8.014 7.954 1.00 88.56 278 THR A C 1
ATOM 2052 O O . THR A 1 278 ? -6.421 7.148 8.823 1.00 88.56 278 THR A O 1
ATOM 2055 N N . PRO A 1 279 ? -6.979 9.244 8.221 1.00 90.38 279 PRO A N 1
ATOM 2056 C CA . PRO A 1 279 ? -7.518 9.617 9.532 1.00 90.38 279 PRO A CA 1
ATOM 2057 C C . PRO A 1 279 ? -8.738 8.765 9.914 1.00 90.38 279 PRO A C 1
ATOM 2059 O O . PRO A 1 279 ? -9.462 8.294 9.035 1.00 90.38 279 PRO A O 1
ATOM 2062 N N . GLY A 1 280 ? -8.958 8.576 11.217 1.00 91.62 280 GLY A N 1
ATOM 2063 C CA . GLY A 1 280 ? -10.016 7.702 11.747 1.00 91.62 280 GLY A CA 1
ATOM 2064 C C . GLY A 1 280 ? -9.653 6.214 11.746 1.00 91.62 280 GLY A C 1
ATOM 2065 O O . GLY A 1 280 ? -10.521 5.359 11.902 1.00 91.62 280 GLY A O 1
ATOM 2066 N N . TYR A 1 281 ? -8.372 5.885 11.553 1.00 94.62 281 TYR A N 1
ATOM 2067 C CA . TYR A 1 281 ? -7.869 4.516 11.640 1.00 94.62 281 TYR A CA 1
ATOM 2068 C C . TYR A 1 281 ? -6.624 4.444 12.520 1.00 94.62 281 TYR A C 1
ATOM 2070 O O . TYR A 1 281 ? -5.819 5.367 12.547 1.00 94.62 281 TYR A O 1
ATOM 2078 N N . ALA A 1 282 ? -6.405 3.308 13.171 1.00 96.00 282 ALA A N 1
ATOM 2079 C CA . ALA A 1 282 ? -5.155 2.959 13.828 1.00 96.00 282 ALA A CA 1
ATOM 2080 C C . ALA A 1 282 ? -4.498 1.779 13.103 1.00 96.00 282 ALA A C 1
ATOM 2082 O O . ALA A 1 282 ? -5.111 0.738 12.855 1.00 96.00 282 ALA A O 1
ATOM 2083 N N . ARG A 1 283 ? -3.213 1.910 12.766 1.00 96.75 283 ARG A N 1
ATOM 2084 C CA . ARG A 1 283 ? -2.439 0.834 12.144 1.00 96.75 283 ARG A CA 1
ATOM 2085 C C . ARG A 1 283 ? -1.922 -0.129 13.208 1.00 96.75 283 ARG A C 1
ATOM 2087 O O . ARG A 1 283 ? -1.049 0.224 14.007 1.00 96.75 283 ARG A O 1
ATOM 2094 N N . VAL A 1 284 ? -2.381 -1.373 13.140 1.00 96.19 284 VAL A N 1
ATOM 2095 C CA . VAL A 1 284 ? -1.973 -2.483 14.008 1.00 96.19 284 VAL A CA 1
ATOM 2096 C C . VAL A 1 284 ? -1.039 -3.415 13.237 1.00 96.19 284 VAL A C 1
ATOM 2098 O O . VAL A 1 284 ? -1.312 -3.788 12.100 1.00 96.19 284 VAL A O 1
ATOM 2101 N N . SER A 1 285 ? 0.095 -3.787 13.834 1.00 96.88 285 SER A N 1
ATOM 2102 C CA . SER A 1 285 ? 1.026 -4.769 13.259 1.00 96.88 285 SER A CA 1
ATOM 2103 C C . SER A 1 285 ? 0.742 -6.151 13.827 1.00 96.88 285 SER A C 1
ATOM 2105 O O . SER A 1 285 ? 0.872 -6.346 15.034 1.00 96.88 285 SER A O 1
ATOM 2107 N N . TYR A 1 286 ? 0.479 -7.131 12.965 1.00 96.38 286 TYR A N 1
ATOM 2108 C CA . TYR A 1 286 ? 0.286 -8.528 13.372 1.00 96.38 286 TYR A CA 1
ATOM 2109 C C . TYR A 1 286 ? 1.532 -9.402 13.205 1.00 96.38 286 TYR A C 1
ATOM 2111 O O . TYR A 1 286 ? 1.480 -10.631 13.274 1.00 96.38 286 TYR A O 1
ATOM 2119 N N . ALA A 1 287 ? 2.696 -8.764 13.067 1.00 94.44 287 ALA A N 1
ATOM 2120 C CA . ALA A 1 287 ? 3.990 -9.417 13.207 1.00 94.44 287 ALA A CA 1
ATOM 2121 C C . ALA A 1 287 ? 4.369 -9.679 14.678 1.00 94.44 287 ALA A C 1
ATOM 2123 O O . ALA A 1 287 ? 5.400 -9.212 15.161 1.00 94.44 287 ALA A O 1
ATOM 2124 N N . ASN A 1 288 ? 3.512 -10.408 15.395 1.00 94.12 288 ASN A N 1
ATOM 2125 C CA . ASN A 1 288 ? 3.693 -10.812 16.790 1.00 94.12 288 ASN A CA 1
ATOM 2126 C C . ASN A 1 288 ? 3.095 -12.215 17.023 1.00 94.12 288 ASN A C 1
ATOM 2128 O O . ASN A 1 288 ? 2.549 -12.817 16.096 1.00 94.12 288 ASN A O 1
ATOM 2132 N N . SER A 1 289 ? 3.220 -12.758 18.234 1.00 95.94 289 SER A N 1
ATOM 2133 C CA . SER A 1 289 ? 2.588 -14.030 18.592 1.00 95.94 289 SER A CA 1
ATOM 2134 C C . SER A 1 289 ? 1.072 -13.875 18.720 1.00 95.94 289 SER A C 1
ATOM 2136 O O . SER A 1 289 ? 0.575 -12.819 19.113 1.00 95.94 289 SER A O 1
ATOM 2138 N N . THR A 1 290 ? 0.333 -14.939 18.417 1.00 95.94 290 THR A N 1
ATOM 2139 C CA . THR A 1 290 ? -1.132 -14.971 18.514 1.00 95.94 290 THR A CA 1
ATOM 2140 C C . THR A 1 290 ? -1.614 -14.639 19.929 1.00 95.94 290 THR A C 1
ATOM 2142 O O . THR A 1 290 ? -2.596 -13.924 20.092 1.00 95.94 290 THR A O 1
ATOM 2145 N N . GLU A 1 291 ? -0.897 -15.088 20.962 1.00 97.12 291 GLU A N 1
ATOM 2146 C CA . GLU A 1 291 ? -1.215 -14.803 22.367 1.00 97.12 291 GLU A CA 1
ATOM 2147 C C . GLU A 1 291 ? -1.130 -13.306 22.669 1.00 97.12 291 GLU A C 1
ATOM 2149 O O . GLU A 1 291 ? -2.029 -12.752 23.292 1.00 97.12 291 GLU A O 1
ATOM 2154 N N . ARG A 1 292 ? -0.071 -12.637 22.196 1.00 97.19 292 ARG A N 1
ATOM 2155 C CA . ARG A 1 292 ? 0.106 -11.189 22.370 1.00 97.19 292 ARG A CA 1
ATOM 2156 C C . ARG A 1 292 ? -0.932 -10.387 21.595 1.00 97.19 292 ARG A C 1
ATOM 2158 O O . ARG A 1 292 ? -1.323 -9.321 22.053 1.00 97.19 292 ARG A O 1
ATOM 2165 N N . LEU A 1 293 ? -1.351 -10.881 20.430 1.00 97.44 293 LEU A N 1
ATOM 2166 C CA . LEU A 1 293 ? -2.387 -10.245 19.620 1.00 97.44 293 LEU A CA 1
ATOM 2167 C C . LEU A 1 293 ? -3.757 -10.323 20.298 1.00 97.44 293 LEU A C 1
ATOM 2169 O O . LEU A 1 293 ? -4.410 -9.293 20.422 1.00 97.44 293 LEU A O 1
ATOM 2173 N N . ARG A 1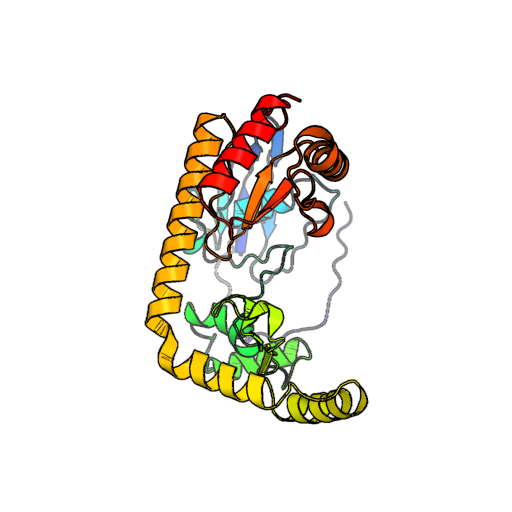 294 ? -4.149 -11.496 20.808 1.00 97.25 294 ARG A N 1
ATOM 2174 C CA . ARG A 1 294 ? -5.392 -11.646 21.583 1.00 97.25 294 ARG A CA 1
ATOM 2175 C C . ARG A 1 294 ? -5.385 -10.795 22.843 1.00 97.25 294 ARG A C 1
ATOM 2177 O O . ARG A 1 294 ? -6.309 -10.029 23.058 1.00 97.25 294 ARG A O 1
ATOM 2184 N N . GLU A 1 295 ? -4.290 -10.835 23.601 1.00 97.88 295 GLU A N 1
ATOM 2185 C CA . GLU A 1 295 ? -4.132 -9.997 24.792 1.00 97.88 295 GLU A CA 1
ATOM 2186 C C . GLU A 1 295 ? -4.243 -8.499 24.470 1.00 97.88 295 GLU A C 1
ATOM 2188 O O . GLU A 1 295 ? -4.764 -7.736 25.276 1.00 97.88 295 GLU A O 1
ATOM 2193 N N . ALA A 1 296 ? -3.768 -8.057 23.302 1.00 97.69 296 ALA A N 1
ATOM 2194 C CA . ALA A 1 296 ? -3.948 -6.675 22.875 1.00 97.69 296 ALA A CA 1
ATOM 2195 C C . ALA A 1 296 ? -5.422 -6.352 22.578 1.00 97.69 296 ALA A C 1
ATOM 2197 O O . ALA A 1 296 ? -5.888 -5.302 23.009 1.00 97.69 296 ALA A O 1
ATOM 2198 N N . LEU A 1 297 ? -6.153 -7.233 21.886 1.00 96.81 297 LEU A N 1
ATOM 2199 C CA . LEU A 1 297 ? -7.584 -7.038 21.627 1.00 96.81 297 LEU A CA 1
ATOM 2200 C C . LEU A 1 297 ? -8.399 -7.024 22.922 1.00 96.81 297 LEU A C 1
ATOM 2202 O O . LEU A 1 297 ? -9.208 -6.121 23.101 1.00 96.81 297 LEU A O 1
ATOM 2206 N N . ASP A 1 298 ? -8.133 -7.952 23.841 1.00 97.19 298 ASP A N 1
ATOM 2207 C CA . ASP A 1 298 ? -8.813 -8.020 25.138 1.00 97.19 298 ASP A CA 1
ATOM 2208 C C . ASP A 1 298 ? -8.603 -6.731 25.942 1.00 97.19 298 ASP A C 1
ATOM 2210 O O . ASP A 1 298 ? -9.549 -6.164 26.475 1.00 97.19 298 ASP A O 1
ATOM 2214 N N . ARG A 1 299 ? -7.375 -6.196 25.968 1.00 97.62 299 ARG A N 1
ATOM 2215 C CA . ARG A 1 299 ? -7.092 -4.927 26.655 1.00 97.62 299 ARG A CA 1
ATOM 2216 C C . ARG A 1 299 ? -7.786 -3.733 26.010 1.00 97.62 299 ARG A C 1
ATOM 2218 O O . ARG A 1 299 ? -8.197 -2.830 26.732 1.00 97.62 299 ARG A O 1
ATOM 2225 N N . LEU A 1 300 ? -7.876 -3.688 24.679 1.00 96.69 300 LEU A N 1
ATOM 2226 C CA . LEU A 1 300 ? -8.608 -2.622 23.988 1.00 96.69 300 LEU A CA 1
ATOM 2227 C C . LEU A 1 300 ? -10.108 -2.704 24.303 1.00 96.69 300 LEU A C 1
ATOM 2229 O O . LEU A 1 300 ? -10.720 -1.677 24.587 1.00 96.69 300 LEU A O 1
ATOM 2233 N N . ASP A 1 301 ? -10.671 -3.912 24.313 1.00 95.25 301 ASP A N 1
ATOM 2234 C CA . ASP A 1 301 ? -12.074 -4.176 24.646 1.00 95.25 301 ASP A CA 1
ATOM 2235 C C . ASP A 1 301 ? -12.404 -3.784 26.097 1.00 95.25 301 ASP A C 1
ATOM 2237 O O . ASP A 1 301 ? -13.326 -3.012 26.349 1.00 95.25 301 ASP A O 1
ATOM 2241 N N . GLU A 1 302 ? -11.573 -4.200 27.060 1.00 95.81 302 GLU A N 1
ATOM 2242 C CA . GLU A 1 302 ? -11.716 -3.862 28.487 1.00 95.81 302 GLU A CA 1
ATOM 2243 C C . GLU A 1 302 ? -11.724 -2.347 28.764 1.00 95.81 302 GLU A C 1
ATOM 2245 O O . GLU A 1 302 ? -12.291 -1.906 29.766 1.00 95.81 302 GLU A O 1
ATOM 2250 N N . HIS A 1 303 ? -11.106 -1.552 27.885 1.00 95.00 303 HIS A N 1
ATOM 2251 C CA . HIS A 1 303 ? -11.044 -0.091 27.983 1.00 95.00 303 HIS A CA 1
ATOM 2252 C C . HIS A 1 303 ? -12.046 0.620 27.056 1.00 95.00 303 HIS A C 1
ATOM 2254 O O . HIS A 1 303 ? -11.985 1.841 26.924 1.00 95.00 303 HIS A O 1
ATOM 2260 N N . GLY A 1 304 ? -12.968 -0.111 26.417 1.00 93.00 304 GLY A N 1
ATOM 2261 C CA . GLY A 1 304 ? -13.997 0.458 25.538 1.00 93.00 304 GLY A CA 1
ATOM 2262 C C . GLY A 1 304 ? -13.441 1.072 24.251 1.00 93.00 304 GLY A C 1
ATOM 2263 O O . GLY A 1 304 ? -14.071 1.937 23.651 1.00 93.00 304 GLY A O 1
ATOM 2264 N N . LEU A 1 305 ? -12.244 0.661 23.823 1.00 93.75 305 LEU A N 1
ATOM 2265 C CA . LEU A 1 305 ? -11.568 1.211 22.644 1.00 93.75 305 LEU A CA 1
ATOM 2266 C C . LEU A 1 305 ? -11.959 0.507 21.337 1.00 93.75 305 LEU A C 1
ATOM 2268 O O . LEU A 1 305 ? -11.512 0.936 20.273 1.00 93.75 305 LEU A O 1
ATOM 2272 N N . LEU A 1 306 ? -12.771 -0.552 21.411 1.00 91.44 306 LEU A N 1
ATOM 2273 C CA . LEU A 1 306 ? -13.327 -1.273 20.259 1.00 91.44 306 LEU A CA 1
ATOM 2274 C C . LEU A 1 306 ? -14.820 -0.986 20.028 1.00 91.44 306 LEU A C 1
ATOM 2276 O O . LEU A 1 306 ? -15.375 -1.422 19.024 1.00 91.44 306 LEU A O 1
ATOM 2280 N N . ASP A 1 307 ? -15.472 -0.215 20.901 1.00 80.19 307 ASP A N 1
ATOM 2281 C CA . ASP A 1 307 ? -16.883 0.126 20.735 1.00 80.19 307 ASP A CA 1
ATOM 2282 C C . ASP A 1 307 ? -17.065 1.168 19.621 1.00 80.19 307 ASP A C 1
ATOM 2284 O O . ASP A 1 307 ? -16.702 2.335 19.767 1.00 80.19 307 ASP A O 1
ATOM 2288 N N . ALA A 1 308 ? -17.718 0.780 18.524 1.00 53.94 308 ALA A N 1
ATOM 2289 C CA . ALA A 1 308 ? -18.007 1.640 17.365 1.00 53.94 308 ALA A CA 1
ATOM 2290 C C . ALA A 1 308 ? -19.001 2.800 17.642 1.00 53.94 308 ALA A C 1
ATOM 2292 O O . ALA A 1 308 ? -19.490 3.444 16.713 1.00 53.94 308 ALA A O 1
ATOM 2293 N N . SER A 1 309 ? -19.336 3.050 18.910 1.00 45.56 309 SER A N 1
ATOM 2294 C CA . SER A 1 309 ? -20.331 4.031 19.368 1.00 45.56 309 SER A CA 1
ATOM 2295 C C . SER A 1 309 ? -19.768 5.133 20.279 1.00 45.56 309 SER A C 1
ATOM 2297 O O . SER A 1 309 ? -20.561 5.902 20.831 1.00 45.56 309 SER A O 1
ATOM 2299 N N . ALA A 1 310 ? -18.442 5.219 20.433 1.00 39.31 310 ALA A N 1
ATOM 2300 C CA . ALA A 1 310 ? -17.752 6.276 21.180 1.00 39.31 310 ALA A CA 1
ATOM 2301 C C . ALA A 1 310 ? -17.217 7.394 20.269 1.00 39.31 310 ALA A C 1
ATOM 2303 O O . ALA A 1 310 ? -16.644 7.076 19.202 1.00 39.31 310 ALA A O 1
#

Mean predicted aligned error: 14.43 Å

Nearest PDB structures (foldseek):
  3pux-assembly1_B  TM=8.972E-01  e=7.446E-10  Escherichia coli K-12
  2it1-assembly1_B  TM=8.451E-01  e=7.014E-10  Pyrococcus horikoshii
  3rlf-assembly1_B  TM=8.911E-01  e=1.526E-09  Escherichia coli K-12
  2r6g-assembly1_A  TM=8.827E-01  e=1.201E-09  Escherichia coli K-12
  8zx1-assembly1_D  TM=8.818E-01  e=7.446E-10  Escherichia coli

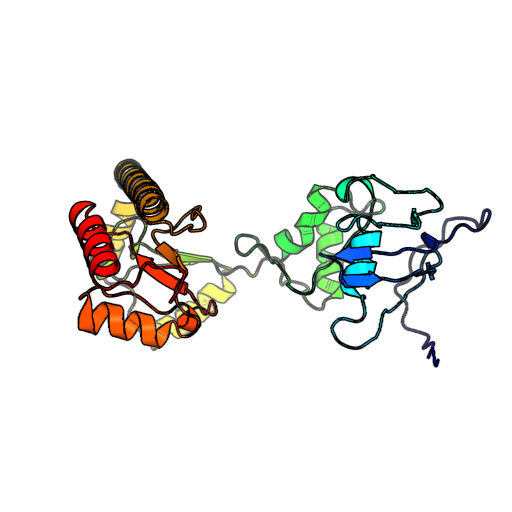Foldseek 3Di:
DDDDDDDDDDPDDDDDDDDDDDDAQKWWQQFWADDPRRTLDGGDTDGHHVPRDDDDDDDPSNNPVVVVCCQLQVGATPDTFMDGPNDTCHPPHNVRNPDDDDDPDDDAPLVAFQLCSLLVVCVVPPDPDPDHSNRVSQVVCVVVVNRPRRQAHKDKAFCCALPVCVVQPTIDIDGDPVVVVVVVVVDVVPDDPRDPVSVVVVVCCVPPCPVVSVVVQVVLVVLQVVLQVLLVVVVFHFDRDPDDFKTWGFFPQQQVVLQVCLCVQLVAHWDACVVVVRGRTTIDGSPDDSVVSVSSVVSCVVVVRSPPPD

Radius of gyration: 27.22 Å; Cα contacts (8 Å, |Δi|>4): 384; chains: 1; bounding box: 65×55×74 Å